Protein AF-U2HG04-F1 (afdb_monom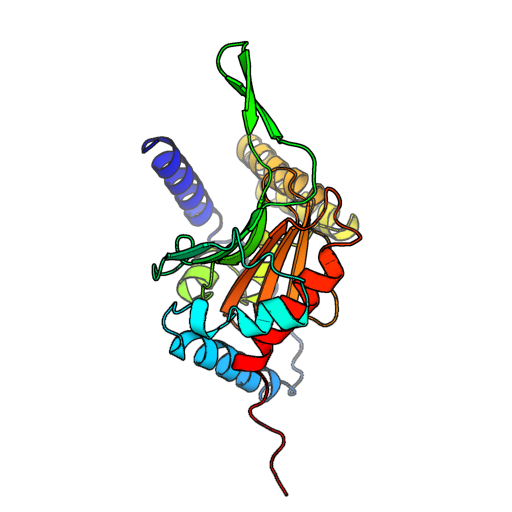er_lite)

Radius of gyration: 21.24 Å; chains: 1; bounding box: 51×56×53 Å

Secondary structure (DSSP, 8-state):
--HHHHHHHHHHHHHHHHHTTTTTTS---------SHHHHHHHHHHHHHHTTTT-HHHHS-HHHHHTTS---TTT-EEEEE--SGGG-EEEEEEE-SSPPEEEEETTEEEEE--EEEEEEEEEEE--HHHHHHTT-SSHHHHHHHHHPPPPHHHHHHHHHHHHHHTTT-HHHHHHHHHHHHHHHT---EEETTSSSEEEEEEETTTEEEEEEEETTEEEEEEEESSSSHHHHHHHHHHHHHHHHHHT--S-----

pLDDT: mean 81.28, std 22.56, range [25.16, 98.31]

Sequence (255 aa):
MLVENKVMERIIKHFVSHVSWIWVVLGASLLFFACDKESEGKKERASCFEKFDYKYEELLTKGDVAKHVAINEATYKEKISVTKGVYGYCEYQWLSNRPDLEIEISGQIIKGPDMDMVKLTKLDFYTDSELKLYSQSSALALFDQAYKKLNPSEYEMLLANLKKEYAGDPKGYEEAKGLLDARKNFAFQPVEDLGDRAYWKWNDTYGLELVVLAGSARFTIETKLSTEARGTLPVAVKLAKEVLAKCGRVSRDND

Organism: NCBI:txid1346330

Structure (mmCIF, N/CA/C/O backbone):
data_AF-U2HG04-F1
#
_entry.id   AF-U2HG04-F1
#
loop_
_atom_site.group_PDB
_atom_site.id
_atom_site.type_symbol
_atom_site.label_atom_id
_atom_site.label_alt_id
_atom_site.label_comp_id
_atom_site.label_asym_id
_atom_site.label_entity_id
_atom_site.label_seq_id
_atom_site.pdbx_PDB_ins_code
_atom_site.Cartn_x
_atom_site.Cartn_y
_atom_site.Cartn_z
_atom_site.occupancy
_atom_site.B_iso_or_equiv
_atom_site.auth_seq_id
_atom_site.auth_comp_id
_atom_site.auth_asym_id
_atom_site.auth_atom_id
_atom_site.pdbx_PDB_model_num
ATOM 1 N N . MET A 1 1 ? 5.427 23.557 -5.954 1.00 34.31 1 MET A N 1
ATOM 2 C CA . MET A 1 1 ? 5.234 22.098 -6.116 1.00 34.31 1 MET A CA 1
ATOM 3 C C . MET A 1 1 ? 4.719 21.651 -7.498 1.00 34.31 1 MET A C 1
ATOM 5 O O . MET A 1 1 ? 4.647 20.459 -7.737 1.00 34.31 1 MET A O 1
ATOM 9 N N . LEU A 1 2 ? 4.427 22.552 -8.454 1.00 25.16 2 LEU A N 1
ATOM 10 C CA . LEU A 1 2 ? 4.041 22.194 -9.840 1.00 25.16 2 LEU A CA 1
ATOM 11 C C . LEU A 1 2 ? 5.230 21.983 -10.805 1.00 25.16 2 LEU A C 1
ATOM 13 O O . LEU A 1 2 ? 5.037 21.581 -11.951 1.00 25.16 2 LEU A O 1
ATOM 17 N N . VAL A 1 3 ? 6.458 22.270 -10.362 1.00 26.31 3 VAL A N 1
ATOM 18 C CA . VAL A 1 3 ? 7.671 22.204 -11.198 1.00 26.31 3 VAL A CA 1
ATOM 19 C C . VAL A 1 3 ? 8.306 20.807 -11.164 1.00 26.31 3 VAL A C 1
ATOM 21 O O . VAL A 1 3 ? 8.811 20.351 -12.184 1.00 26.31 3 VAL A O 1
ATOM 24 N N . GLU A 1 4 ? 8.189 20.077 -10.052 1.00 29.00 4 GLU A N 1
ATOM 25 C CA . GLU A 1 4 ? 8.786 18.740 -9.888 1.00 29.00 4 GLU A CA 1
ATOM 26 C C . GLU A 1 4 ? 8.047 17.651 -10.687 1.00 29.00 4 GLU A C 1
ATOM 28 O O . GLU A 1 4 ? 8.689 16.772 -11.260 1.00 29.00 4 GLU A O 1
ATOM 33 N N . ASN A 1 5 ? 6.724 17.765 -10.865 1.00 33.09 5 ASN A N 1
ATOM 34 C CA . ASN A 1 5 ? 5.953 16.814 -11.682 1.00 33.09 5 ASN A CA 1
ATOM 35 C C . ASN A 1 5 ? 6.251 16.921 -13.188 1.00 33.09 5 ASN A C 1
ATOM 37 O O . ASN A 1 5 ? 6.305 15.904 -13.873 1.00 33.09 5 ASN A O 1
ATOM 41 N N . LYS A 1 6 ? 6.532 18.124 -13.713 1.00 29.72 6 LYS A N 1
ATOM 42 C CA . LYS A 1 6 ? 6.923 18.291 -15.129 1.00 29.72 6 LYS A CA 1
ATOM 43 C C . LYS A 1 6 ? 8.329 17.766 -15.422 1.00 29.72 6 LYS A C 1
ATOM 45 O O . LYS A 1 6 ? 8.612 17.399 -16.561 1.00 29.72 6 LYS A O 1
ATOM 50 N N . VAL A 1 7 ? 9.204 17.740 -14.416 1.00 32.19 7 VAL A N 1
ATOM 51 C CA . VAL A 1 7 ? 10.544 17.152 -14.528 1.00 32.19 7 VAL A CA 1
ATOM 52 C C . VAL A 1 7 ? 10.446 15.627 -14.496 1.00 32.19 7 VAL A C 1
ATOM 54 O O . VAL A 1 7 ? 11.022 14.984 -15.368 1.00 32.19 7 VAL A O 1
ATOM 57 N N . MET A 1 8 ? 9.630 15.048 -13.606 1.00 32.06 8 MET A N 1
ATOM 58 C CA . MET A 1 8 ? 9.406 13.597 -13.575 1.00 32.06 8 MET A CA 1
ATOM 59 C C . MET A 1 8 ? 8.694 13.080 -14.839 1.00 32.06 8 MET A C 1
ATOM 61 O O . MET A 1 8 ? 9.124 12.083 -15.411 1.00 32.06 8 MET A O 1
ATOM 65 N N . GLU A 1 9 ? 7.686 13.791 -15.360 1.00 32.50 9 GLU A N 1
ATOM 66 C CA . GLU A 1 9 ? 7.044 13.446 -16.641 1.00 32.50 9 GLU A CA 1
ATOM 67 C C . GLU A 1 9 ? 7.992 13.568 -17.843 1.00 32.50 9 GLU A C 1
ATOM 69 O O 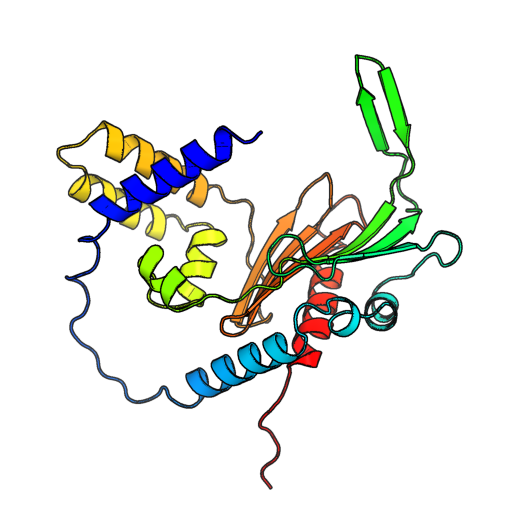. GLU A 1 9 ? 7.885 12.783 -18.787 1.00 32.50 9 GLU A O 1
ATOM 74 N N . ARG A 1 10 ? 8.925 14.534 -17.842 1.00 32.62 10 ARG A N 1
ATOM 75 C CA . ARG A 1 10 ? 9.952 14.643 -18.895 1.00 32.62 10 ARG A CA 1
ATOM 76 C C . ARG A 1 10 ? 10.984 13.531 -18.803 1.00 32.62 10 ARG A C 1
ATOM 78 O O . ARG A 1 10 ? 11.370 13.022 -19.848 1.00 32.62 10 ARG A O 1
ATOM 85 N N . ILE A 1 11 ? 11.391 13.141 -17.595 1.00 39.69 11 ILE A N 1
ATOM 86 C CA . ILE A 1 11 ? 12.302 12.012 -17.376 1.00 39.69 11 ILE A CA 1
ATOM 87 C C . ILE A 1 11 ? 11.625 10.717 -17.835 1.00 39.69 11 ILE A C 1
ATOM 89 O O . ILE A 1 11 ? 12.203 10.004 -18.643 1.00 39.69 11 ILE A O 1
ATOM 93 N N . ILE A 1 12 ? 10.365 10.475 -17.456 1.00 41.44 12 ILE A N 1
ATOM 94 C CA . ILE A 1 12 ? 9.591 9.305 -17.904 1.00 41.44 12 ILE A CA 1
ATOM 95 C C . ILE A 1 12 ? 9.391 9.319 -19.430 1.00 41.44 12 ILE A C 1
ATOM 97 O O . ILE A 1 12 ? 9.598 8.296 -20.072 1.00 41.44 12 ILE A O 1
ATOM 101 N N . LYS A 1 13 ? 9.070 10.462 -20.055 1.00 35.94 13 LYS A N 1
ATOM 102 C CA . LYS A 1 13 ? 8.926 10.553 -21.524 1.00 35.94 13 LYS A CA 1
ATOM 103 C C . LYS A 1 13 ? 10.240 10.360 -22.285 1.00 35.94 13 LYS A C 1
ATOM 105 O O . LYS A 1 13 ? 10.211 9.754 -23.355 1.00 35.94 13 LYS A O 1
ATOM 110 N N . HIS A 1 14 ? 11.371 10.848 -21.768 1.00 34.62 14 HIS A N 1
ATOM 111 C CA . HIS A 1 14 ? 12.676 10.603 -22.392 1.00 34.62 14 HIS A CA 1
ATOM 112 C C . HIS A 1 14 ? 13.139 9.156 -22.209 1.00 34.62 14 HIS A C 1
ATOM 114 O O . HIS A 1 14 ? 13.679 8.583 -23.151 1.00 34.62 14 HIS A O 1
ATOM 120 N N . PHE A 1 15 ? 12.850 8.549 -21.054 1.00 38.94 15 PHE A N 1
ATOM 121 C CA . PHE A 1 15 ? 13.114 7.134 -20.806 1.00 38.94 15 PHE A CA 1
ATOM 122 C C . PHE A 1 15 ? 12.280 6.265 -21.758 1.00 38.94 15 PHE A C 1
ATOM 124 O O . PHE A 1 15 ? 12.829 5.477 -22.515 1.00 38.94 15 PHE A O 1
ATOM 131 N N . VAL A 1 16 ? 10.966 6.493 -21.852 1.00 39.69 16 VAL A N 1
ATOM 132 C CA . VAL A 1 16 ? 10.062 5.714 -22.720 1.00 39.69 16 VAL A CA 1
ATOM 133 C C . VAL A 1 16 ? 10.401 5.850 -24.214 1.00 39.69 16 VAL A C 1
ATOM 135 O O . VAL A 1 16 ? 10.224 4.888 -24.959 1.00 39.69 16 VAL A O 1
ATOM 138 N N . SER A 1 17 ? 10.927 6.992 -24.683 1.00 32.62 17 SER A N 1
ATOM 139 C CA . SER A 1 17 ? 11.244 7.149 -26.115 1.00 32.62 17 SER A CA 1
ATOM 140 C C . SER A 1 17 ? 12.524 6.431 -26.562 1.00 32.62 17 SER A C 1
ATOM 142 O O . SER A 1 17 ? 12.633 6.104 -27.742 1.00 32.62 17 SER A O 1
ATOM 144 N N . HIS A 1 18 ? 13.466 6.155 -25.651 1.00 33.12 18 HIS A N 1
ATOM 145 C CA . HIS A 1 18 ? 14.709 5.425 -25.959 1.00 33.12 18 HIS A CA 1
ATOM 146 C C . HIS A 1 18 ? 14.666 3.950 -25.516 1.00 33.12 18 HIS A C 1
ATOM 148 O O . HIS A 1 18 ? 15.339 3.116 -26.111 1.00 33.12 18 HIS A O 1
ATOM 154 N N . VAL A 1 19 ? 13.785 3.603 -24.571 1.00 36.75 19 VAL A N 1
ATOM 155 C CA . VAL A 1 19 ? 13.535 2.230 -24.072 1.00 36.75 19 VAL A CA 1
ATOM 156 C C . VAL A 1 19 ? 12.632 1.414 -25.021 1.00 36.75 19 VAL A C 1
ATOM 158 O O . VAL A 1 19 ? 12.507 0.197 -24.909 1.00 36.75 19 VAL A O 1
ATOM 161 N N . SER A 1 20 ? 12.045 2.058 -26.033 1.00 34.62 20 SER A N 1
ATOM 162 C CA . SER A 1 20 ? 11.068 1.468 -26.967 1.00 34.62 20 SER A CA 1
ATOM 163 C C . SER A 1 20 ? 11.597 0.307 -27.842 1.00 34.62 20 SER A C 1
ATOM 165 O O . SER A 1 20 ? 10.813 -0.376 -28.496 1.00 34.62 20 SER A O 1
ATOM 167 N N . TRP A 1 21 ? 12.906 0.028 -27.845 1.00 31.08 21 TRP A N 1
ATOM 168 C CA . TRP A 1 21 ? 13.504 -1.103 -28.580 1.00 31.08 21 TRP A CA 1
ATOM 169 C C . TRP A 1 21 ? 13.933 -2.284 -27.682 1.00 31.08 21 TRP A C 1
ATOM 171 O O . TRP A 1 21 ? 14.439 -3.284 -28.191 1.00 31.08 21 TRP A O 1
ATOM 181 N N . ILE A 1 22 ? 13.706 -2.209 -26.364 1.00 44.28 22 ILE A N 1
ATOM 182 C CA . ILE A 1 22 ? 14.356 -3.073 -25.357 1.00 44.28 22 ILE A CA 1
ATOM 183 C C . ILE A 1 22 ? 13.870 -4.540 -25.318 1.00 44.28 22 ILE A C 1
ATOM 185 O O . ILE A 1 22 ? 14.590 -5.387 -24.800 1.00 44.28 22 ILE A O 1
ATOM 189 N N . TRP A 1 23 ? 12.725 -4.926 -25.898 1.00 37.34 23 TRP A N 1
ATOM 190 C CA . TRP A 1 23 ? 12.151 -6.266 -25.621 1.00 37.34 23 TRP A CA 1
ATOM 191 C C . TRP A 1 23 ? 11.838 -7.175 -26.823 1.00 37.34 23 TRP A C 1
ATOM 193 O O . TRP A 1 23 ? 11.189 -8.205 -26.653 1.00 37.34 23 TRP A O 1
ATOM 203 N N . VAL A 1 24 ? 12.327 -6.883 -28.034 1.00 35.62 24 VAL A N 1
ATOM 204 C CA . VAL A 1 24 ? 11.953 -7.664 -29.240 1.00 35.62 24 VAL A CA 1
ATOM 205 C C . VAL A 1 24 ? 12.641 -9.046 -29.369 1.00 35.62 24 VAL A C 1
ATOM 207 O O . VAL A 1 24 ? 12.210 -9.844 -30.191 1.00 35.62 24 VAL A O 1
ATOM 210 N N . VAL A 1 25 ? 13.653 -9.421 -28.568 1.00 31.94 25 VAL A N 1
ATOM 211 C CA . VAL A 1 25 ? 14.502 -10.604 -28.903 1.00 31.94 25 VAL A CA 1
ATOM 212 C C . VAL A 1 25 ? 14.443 -11.803 -27.929 1.00 31.94 25 VAL A C 1
ATOM 214 O O . VAL A 1 25 ? 15.121 -12.797 -28.152 1.00 31.94 25 VAL A O 1
ATOM 217 N N . LEU A 1 26 ? 13.590 -11.826 -26.899 1.00 32.59 26 LEU A N 1
ATOM 218 C CA . LEU A 1 26 ? 13.520 -12.978 -25.962 1.00 32.59 26 LEU A CA 1
ATOM 219 C C . LEU A 1 26 ? 12.167 -13.707 -25.940 1.00 32.59 26 LEU A C 1
ATOM 221 O O . LEU A 1 26 ? 11.755 -14.247 -24.919 1.00 32.59 26 LEU A O 1
ATOM 225 N N . GLY A 1 27 ? 11.483 -13.753 -27.083 1.00 30.98 27 GLY A N 1
ATOM 226 C CA . GLY A 1 27 ? 10.209 -14.454 -27.247 1.00 30.98 27 GLY A CA 1
ATOM 227 C C . GLY A 1 27 ? 10.269 -15.542 -28.313 1.00 30.98 27 GLY A C 1
ATOM 228 O O . GLY A 1 27 ? 9.593 -15.427 -29.329 1.00 30.98 27 GLY A O 1
ATOM 229 N N . ALA A 1 28 ? 11.064 -16.595 -28.111 1.00 33.91 28 ALA A N 1
ATOM 230 C CA . ALA A 1 28 ? 10.964 -17.793 -28.938 1.00 33.91 28 ALA A CA 1
ATOM 231 C C . ALA A 1 28 ? 10.994 -19.064 -28.080 1.00 33.91 28 ALA A C 1
ATOM 233 O O . ALA A 1 28 ? 12.036 -19.464 -27.570 1.00 33.91 28 ALA A O 1
ATOM 234 N N . SER A 1 29 ? 9.837 -19.731 -28.071 1.00 29.62 29 SER A N 1
ATOM 235 C CA . SER A 1 29 ? 9.637 -21.168 -27.835 1.00 29.62 29 SER A CA 1
ATOM 236 C C . SER A 1 29 ? 9.536 -21.642 -26.381 1.00 29.62 29 SER A C 1
ATOM 238 O O . SER A 1 29 ? 10.536 -21.947 -25.745 1.00 29.62 29 SER A O 1
ATOM 240 N N . LEU A 1 30 ? 8.298 -21.842 -25.916 1.00 31.44 30 LEU A N 1
ATOM 241 C CA . LEU A 1 30 ? 7.785 -23.165 -25.522 1.00 31.44 30 LEU A CA 1
ATOM 242 C C . LEU A 1 30 ? 6.273 -23.074 -25.259 1.00 31.44 30 LEU A C 1
ATOM 244 O O . LEU A 1 30 ? 5.813 -22.425 -24.325 1.00 31.44 30 LEU A O 1
ATOM 248 N N . LEU A 1 31 ? 5.510 -23.720 -26.142 1.00 36.22 31 LEU A N 1
ATOM 249 C CA . LEU A 1 31 ? 4.078 -23.968 -26.013 1.00 36.22 31 LEU A CA 1
ATOM 250 C C . LEU A 1 31 ? 3.828 -24.957 -24.868 1.00 36.22 31 LEU A C 1
ATOM 252 O O . LEU A 1 31 ? 4.277 -26.098 -24.940 1.00 36.22 31 LEU A O 1
ATOM 256 N N . PHE A 1 32 ? 3.038 -24.546 -23.879 1.00 33.25 32 PHE A N 1
ATOM 257 C CA . PHE A 1 32 ? 2.231 -25.448 -23.062 1.00 33.25 32 PHE A CA 1
ATOM 258 C C . PHE A 1 32 ? 0.808 -24.885 -22.989 1.00 33.25 32 PHE A C 1
ATOM 260 O O . PHE A 1 32 ? 0.560 -23.833 -22.405 1.00 33.25 32 PHE A O 1
ATOM 267 N N . PHE A 1 33 ? -0.126 -25.588 -23.633 1.00 34.88 33 PHE A N 1
ATOM 268 C CA . PHE A 1 33 ? -1.565 -25.362 -23.525 1.00 34.88 33 PHE A CA 1
ATOM 269 C C . PHE A 1 33 ? -2.034 -25.766 -22.121 1.00 34.88 33 PHE A C 1
ATOM 271 O O . PHE A 1 33 ? -2.344 -26.928 -21.880 1.00 34.88 33 PHE A O 1
ATOM 278 N N . ALA A 1 34 ? -2.059 -24.809 -21.195 1.00 39.06 34 ALA A N 1
ATOM 279 C CA . ALA A 1 34 ? -2.772 -24.911 -19.923 1.00 39.06 34 ALA A CA 1
ATOM 280 C C . ALA A 1 34 ? -2.953 -23.510 -19.312 1.00 39.06 34 ALA A C 1
ATOM 282 O O . ALA A 1 34 ? -2.345 -23.211 -18.292 1.00 39.06 34 ALA A O 1
ATOM 283 N N . CYS A 1 35 ? -3.706 -22.602 -19.946 1.00 38.09 35 CYS A N 1
ATOM 284 C CA . CYS A 1 35 ? -3.883 -21.261 -19.372 1.00 38.09 35 CYS A CA 1
ATOM 285 C C . CYS A 1 35 ? -5.105 -20.506 -19.920 1.00 38.09 35 CYS A C 1
ATOM 287 O O . CYS A 1 35 ? -4.945 -19.485 -20.570 1.00 38.09 35 CYS A O 1
ATOM 289 N N . ASP A 1 36 ? -6.324 -20.982 -19.648 1.00 40.25 36 ASP A N 1
ATOM 290 C CA . ASP A 1 36 ? -7.525 -20.142 -19.845 1.00 40.25 36 ASP A CA 1
ATOM 291 C C . ASP A 1 36 ? -8.233 -19.839 -18.519 1.00 40.25 36 ASP A C 1
ATOM 293 O O . ASP A 1 36 ? -8.456 -18.673 -18.192 1.00 40.25 36 ASP A O 1
ATOM 297 N N . LYS A 1 37 ? -8.437 -20.848 -17.660 1.00 36.31 37 LYS A N 1
ATOM 298 C CA . LYS A 1 37 ? -9.160 -20.674 -16.384 1.00 36.31 37 LYS A CA 1
ATOM 299 C C . LYS A 1 37 ? -8.495 -19.711 -15.394 1.00 36.31 37 LYS A C 1
ATOM 301 O O . LYS A 1 37 ? -9.185 -19.011 -14.658 1.00 36.31 37 LYS A O 1
ATOM 306 N N . GLU A 1 38 ? -7.162 -19.661 -15.354 1.00 44.19 38 GLU A N 1
ATOM 307 C CA . GLU A 1 38 ? -6.450 -18.755 -14.440 1.00 44.19 38 GLU A CA 1
ATOM 308 C C . GLU A 1 38 ? -6.529 -17.290 -14.905 1.00 44.19 38 GLU A C 1
ATOM 310 O O . GLU A 1 38 ? -6.531 -16.374 -14.082 1.00 44.19 38 GLU A O 1
ATOM 315 N N . SER A 1 39 ? -6.634 -17.055 -16.219 1.00 53.62 39 SER A N 1
ATOM 316 C CA . SER A 1 39 ? -6.759 -15.703 -16.774 1.00 53.62 39 SER A CA 1
ATOM 317 C C . SER A 1 39 ? -8.178 -15.149 -16.604 1.00 53.62 39 SER A C 1
ATOM 319 O O . SER A 1 39 ? -8.341 -13.967 -16.289 1.00 53.62 39 SER A O 1
ATOM 321 N N . GLU A 1 40 ? -9.195 -16.007 -16.728 1.00 52.19 40 GLU A N 1
ATOM 322 C CA . GLU A 1 40 ? -10.602 -15.643 -16.534 1.00 52.19 40 GLU A CA 1
ATOM 323 C C . GLU A 1 40 ? -10.876 -15.240 -15.081 1.00 52.19 40 GLU A C 1
ATOM 325 O O . GLU A 1 40 ? -11.355 -14.133 -14.840 1.00 52.19 40 GLU A O 1
ATOM 330 N N . GLY A 1 41 ? -10.444 -16.043 -14.100 1.00 57.06 41 GLY A N 1
ATOM 331 C CA . GLY A 1 41 ? -10.651 -15.725 -12.680 1.00 57.06 41 GLY A CA 1
ATOM 332 C C . GLY A 1 41 ? -9.972 -14.424 -12.219 1.00 57.06 41 GLY A C 1
ATOM 333 O O . GLY A 1 41 ? -10.467 -13.742 -11.318 1.00 57.06 41 GLY A O 1
ATOM 334 N N . LYS A 1 42 ? -8.859 -14.031 -12.856 1.00 60.38 42 LYS A N 1
ATOM 335 C CA . LYS A 1 42 ? -8.168 -12.753 -12.594 1.00 60.38 42 LYS A CA 1
ATOM 336 C C . LYS A 1 42 ? -8.923 -11.557 -13.177 1.00 60.38 42 LYS A C 1
ATOM 338 O O . LYS A 1 42 ? -9.045 -10.534 -12.501 1.00 60.38 42 LYS A O 1
ATOM 343 N N . LYS A 1 43 ? -9.460 -11.688 -14.396 1.00 63.06 43 LYS A N 1
ATOM 344 C CA . LYS A 1 43 ? -10.308 -10.661 -15.027 1.00 63.06 43 LYS A CA 1
ATOM 345 C C . LYS A 1 43 ? -11.618 -10.472 -14.265 1.00 63.06 43 LYS A C 1
ATOM 347 O O . LYS A 1 43 ? -12.009 -9.340 -13.996 1.00 63.06 43 LYS A O 1
ATOM 352 N N . GLU A 1 44 ? -12.249 -11.565 -13.840 1.00 70.00 44 GLU A N 1
ATOM 353 C CA . GLU A 1 44 ? -13.474 -11.525 -13.038 1.00 70.00 44 GLU A CA 1
ATOM 354 C C . GLU A 1 44 ? -13.258 -10.800 -11.705 1.00 70.00 44 GLU A C 1
ATOM 356 O O . GLU A 1 44 ? -14.050 -9.929 -11.336 1.00 70.00 44 GLU A O 1
ATOM 361 N N . ARG A 1 45 ? -12.148 -11.079 -11.009 1.00 75.94 45 ARG A N 1
ATOM 362 C CA . ARG A 1 45 ? -11.827 -10.417 -9.737 1.00 75.94 45 ARG A CA 1
ATOM 363 C C . ARG A 1 45 ? -11.594 -8.913 -9.900 1.00 75.94 45 ARG A C 1
ATOM 365 O O . ARG A 1 45 ? -12.132 -8.142 -9.109 1.00 75.94 45 ARG A O 1
ATOM 372 N N . ALA A 1 46 ? -10.853 -8.488 -10.923 1.00 80.62 46 ALA A N 1
ATOM 373 C CA . ALA A 1 46 ? -10.658 -7.066 -11.208 1.00 80.62 46 ALA A CA 1
ATOM 374 C C . ALA A 1 46 ? -11.983 -6.365 -11.552 1.00 80.62 46 ALA A C 1
ATOM 376 O O . ALA A 1 46 ? -12.303 -5.338 -10.958 1.00 80.62 46 ALA A O 1
ATOM 377 N N . SER A 1 47 ? -12.807 -6.981 -12.407 1.00 85.06 47 SER A N 1
ATOM 378 C CA . SER A 1 47 ? -14.125 -6.443 -12.772 1.00 85.06 47 SER A CA 1
ATOM 379 C C . SER A 1 47 ? -15.077 -6.305 -11.577 1.00 85.06 47 SER A C 1
ATOM 381 O O . SER A 1 47 ? -15.952 -5.445 -11.569 1.00 85.06 47 SER A O 1
ATOM 383 N N . CYS A 1 48 ? -14.920 -7.134 -10.538 1.00 90.62 48 CYS A N 1
ATOM 384 C CA . CYS A 1 48 ? -15.667 -6.967 -9.297 1.00 90.62 48 CYS A CA 1
ATOM 385 C C . CYS A 1 48 ? -15.268 -5.682 -8.566 1.00 90.62 48 CYS A C 1
ATOM 387 O O . CYS A 1 48 ? -16.147 -4.920 -8.174 1.00 90.62 48 CYS A O 1
ATOM 389 N N . PHE A 1 49 ? -13.967 -5.412 -8.422 1.00 90.62 49 PHE A N 1
ATOM 390 C CA . PHE A 1 49 ? -13.489 -4.191 -7.771 1.00 90.62 49 PHE A CA 1
ATOM 391 C C . PHE A 1 49 ? -13.931 -2.927 -8.518 1.00 90.62 49 PHE A C 1
ATOM 393 O O . PHE A 1 49 ? -14.254 -1.928 -7.879 1.00 90.62 49 PHE A O 1
ATOM 400 N N . GLU A 1 50 ? -14.021 -2.973 -9.850 1.00 89.19 50 GLU A N 1
ATOM 401 C CA . GLU A 1 50 ? -14.534 -1.859 -10.662 1.00 89.19 50 GLU A CA 1
ATOM 402 C C . GLU A 1 50 ? -15.987 -1.489 -10.312 1.00 89.19 50 GLU A C 1
ATOM 404 O O . GLU A 1 50 ? -16.344 -0.312 -10.358 1.00 89.19 50 GLU A O 1
ATOM 409 N N . LYS A 1 51 ? -16.820 -2.455 -9.887 1.00 89.44 51 LYS A N 1
ATOM 410 C CA . LYS A 1 51 ? -18.228 -2.209 -9.505 1.00 89.44 51 LYS A CA 1
ATOM 411 C C . LYS A 1 51 ? -18.378 -1.354 -8.252 1.00 89.44 51 LYS A C 1
ATOM 413 O O . LYS A 1 51 ? -19.430 -0.750 -8.065 1.00 89.44 51 LYS A O 1
ATOM 418 N N . PHE A 1 52 ? -17.350 -1.303 -7.409 1.00 86.31 52 PHE A N 1
ATOM 419 C CA . PHE A 1 52 ? -17.354 -0.439 -6.235 1.00 86.31 52 PHE A CA 1
ATOM 420 C C . PHE A 1 52 ? -17.120 1.032 -6.606 1.00 86.31 52 PHE A C 1
ATOM 422 O O . PHE A 1 52 ? -17.336 1.874 -5.751 1.00 86.31 52 PHE A O 1
ATOM 429 N N . ASP A 1 53 ? -16.695 1.361 -7.839 1.00 84.12 53 ASP A N 1
ATOM 430 C CA . ASP A 1 53 ? -16.457 2.733 -8.343 1.00 84.12 53 ASP A CA 1
ATOM 431 C C . ASP A 1 53 ? -15.812 3.665 -7.300 1.00 84.12 53 ASP A C 1
ATOM 433 O O . ASP A 1 53 ? -16.277 4.772 -7.042 1.00 84.12 53 ASP A O 1
ATOM 437 N N . TYR A 1 54 ? -14.721 3.198 -6.679 1.00 83.62 54 TYR A N 1
ATOM 438 C CA . TYR A 1 54 ? -13.953 3.942 -5.669 1.00 83.62 54 TYR A CA 1
ATOM 439 C C . TYR A 1 54 ? -14.719 4.281 -4.376 1.00 83.62 54 TYR A C 1
ATOM 441 O O . TYR A 1 54 ? -14.319 5.180 -3.635 1.00 83.62 54 TYR A O 1
ATOM 449 N N . LYS A 1 55 ? -15.774 3.530 -4.055 1.00 89.44 55 LYS A N 1
ATOM 450 C CA . LYS A 1 55 ? -16.426 3.529 -2.741 1.00 89.44 55 LYS A CA 1
ATOM 451 C C . LYS A 1 55 ? -15.659 2.646 -1.759 1.00 89.44 55 LYS A C 1
ATOM 453 O O . LYS A 1 55 ? -15.960 1.469 -1.545 1.00 89.44 55 LYS A O 1
ATOM 458 N N . TYR A 1 56 ? -14.597 3.211 -1.202 1.00 92.25 56 TYR A N 1
ATOM 459 C CA . TYR A 1 56 ? -13.677 2.529 -0.291 1.00 92.25 56 TYR A CA 1
ATOM 460 C C . TYR A 1 56 ? -14.366 2.002 0.976 1.00 92.25 56 TYR A C 1
ATOM 462 O O . TYR A 1 56 ? -14.041 0.917 1.456 1.00 92.25 56 TYR A O 1
ATOM 470 N N . GLU A 1 57 ? -15.348 2.740 1.478 1.00 92.88 57 GLU A N 1
ATOM 471 C CA . GLU A 1 57 ? -16.143 2.417 2.660 1.00 92.88 57 GLU A CA 1
ATOM 472 C C . GLU A 1 57 ? -17.023 1.170 2.479 1.00 92.88 57 GLU A C 1
ATOM 474 O O . GLU A 1 57 ? -17.309 0.474 3.452 1.00 92.88 57 GLU A O 1
ATOM 479 N N . GLU A 1 58 ? -17.406 0.836 1.241 1.00 93.75 58 GLU A N 1
ATOM 480 C CA . GLU A 1 58 ? -18.115 -0.411 0.926 1.00 93.75 58 GLU A CA 1
ATOM 481 C C . GLU A 1 58 ? -17.147 -1.615 0.870 1.00 93.75 58 GLU A C 1
ATOM 483 O O . GLU A 1 58 ? -17.529 -2.749 1.179 1.00 93.75 58 GLU A O 1
ATOM 488 N N . LEU A 1 59 ? -15.876 -1.377 0.516 1.00 94.12 59 LEU A N 1
ATOM 489 C CA . LEU A 1 59 ? -14.834 -2.407 0.422 1.00 94.12 59 LEU A CA 1
ATOM 490 C C . LEU A 1 59 ? -14.246 -2.795 1.780 1.00 94.12 59 LEU A C 1
ATOM 492 O O . LEU A 1 59 ? -13.973 -3.972 2.024 1.00 94.12 59 LEU A O 1
ATOM 496 N N . LEU A 1 60 ? -14.059 -1.819 2.664 1.00 96.88 60 LEU A N 1
ATOM 497 C CA . LEU A 1 60 ? -13.606 -2.030 4.031 1.00 96.88 60 LEU A CA 1
ATOM 498 C C . LEU A 1 60 ? -14.483 -1.202 4.953 1.00 96.88 60 LEU A C 1
ATOM 500 O O . LEU A 1 60 ? -14.273 -0.000 5.048 1.00 96.88 60 LEU A O 1
ATOM 504 N N . THR A 1 61 ? -15.432 -1.835 5.641 1.00 96.88 61 THR A N 1
ATOM 505 C CA . THR A 1 61 ? -16.358 -1.138 6.548 1.00 96.88 61 THR A CA 1
ATOM 506 C C . THR A 1 61 ? -15.764 -0.977 7.952 1.00 96.88 61 THR A C 1
ATOM 508 O O . THR A 1 61 ? -14.904 -1.760 8.365 1.00 96.88 61 THR A O 1
ATOM 511 N N . LYS A 1 62 ? -16.298 -0.050 8.762 1.00 97.00 62 LYS A N 1
ATOM 512 C CA . LYS A 1 62 ? -15.998 0.016 10.208 1.00 97.00 62 LYS A CA 1
ATOM 513 C C . LYS A 1 62 ? -16.203 -1.339 10.900 1.00 97.00 62 LYS A C 1
ATOM 515 O O . LYS A 1 62 ? -15.406 -1.722 11.752 1.00 97.00 62 LYS A O 1
ATOM 520 N N . GLY A 1 63 ? -17.258 -2.068 10.529 1.00 97.62 63 GLY A N 1
ATOM 521 C CA . GLY A 1 63 ? -17.547 -3.396 11.071 1.00 97.62 63 GLY A CA 1
ATOM 522 C C . GLY A 1 63 ? -16.455 -4.413 10.739 1.00 97.62 63 GLY A C 1
ATOM 523 O O . GLY A 1 63 ? -16.054 -5.182 11.608 1.00 97.62 63 GLY A O 1
ATOM 524 N N . ASP A 1 64 ? -15.921 -4.374 9.517 1.00 97.81 64 ASP A N 1
ATOM 525 C CA . ASP A 1 64 ? -14.793 -5.215 9.108 1.00 97.81 64 ASP A CA 1
ATOM 526 C C . ASP A 1 64 ? -13.523 -4.880 9.906 1.00 97.81 64 ASP A C 1
ATOM 528 O O . ASP A 1 64 ? -12.806 -5.787 10.323 1.00 97.81 64 ASP A O 1
ATOM 532 N N . VAL A 1 65 ? -13.282 -3.597 10.205 1.00 97.75 65 VAL A N 1
ATOM 533 C CA . VAL A 1 65 ? -12.172 -3.171 11.076 1.00 97.75 65 VAL A CA 1
ATOM 534 C C . VAL A 1 65 ? -12.354 -3.672 12.511 1.00 97.75 65 VAL A C 1
ATOM 536 O O . VAL A 1 65 ? -11.431 -4.253 13.085 1.00 97.75 65 VAL A O 1
ATOM 539 N N . ALA A 1 66 ? -13.553 -3.509 13.074 1.00 97.38 66 ALA A N 1
ATOM 540 C CA . ALA A 1 66 ? -13.867 -3.879 14.454 1.00 97.38 66 ALA A CA 1
ATOM 541 C C . ALA A 1 66 ? -13.740 -5.390 14.737 1.00 97.38 66 ALA A C 1
ATOM 543 O O . ALA A 1 66 ? -13.529 -5.783 15.883 1.00 97.38 66 ALA A O 1
ATOM 544 N N . LYS A 1 67 ? -13.812 -6.252 13.708 1.00 97.75 67 LYS A N 1
ATOM 545 C CA . LYS A 1 67 ? -13.530 -7.698 13.838 1.00 97.75 67 LYS A CA 1
ATOM 546 C C . LYS A 1 67 ? -12.092 -7.987 14.275 1.00 97.75 67 LYS A C 1
ATOM 548 O O . LYS A 1 67 ? -11.835 -9.021 14.889 1.00 97.75 67 LYS A O 1
ATOM 553 N N . HIS A 1 68 ? -11.152 -7.112 13.914 1.00 97.25 68 HIS A N 1
ATOM 554 C CA . HIS A 1 68 ? -9.713 -7.369 14.041 1.00 97.25 68 HIS A CA 1
ATOM 555 C C . HIS A 1 68 ? -9.008 -6.405 14.991 1.00 97.25 68 HIS A C 1
ATOM 557 O O . HIS A 1 68 ? -7.883 -6.689 15.405 1.00 97.25 68 HIS A O 1
ATOM 563 N N . VAL A 1 69 ? -9.649 -5.284 15.332 1.00 95.31 69 VAL A N 1
ATOM 564 C CA . VAL A 1 69 ? -9.069 -4.208 16.139 1.00 95.31 69 VAL A CA 1
ATOM 565 C C . VAL A 1 69 ? -10.119 -3.622 17.078 1.00 95.31 69 VAL A C 1
ATOM 567 O O . VAL A 1 69 ? -11.251 -3.369 16.674 1.00 95.31 69 VAL A O 1
ATOM 570 N N . ALA A 1 70 ? -9.735 -3.364 18.329 1.00 94.75 70 ALA A N 1
ATOM 571 C CA . ALA A 1 70 ? -10.579 -2.636 19.268 1.00 94.75 70 ALA A CA 1
ATOM 572 C C . ALA A 1 70 ? -10.583 -1.139 18.921 1.00 94.75 70 ALA A C 1
ATOM 574 O O . ALA A 1 70 ? -9.536 -0.495 18.935 1.00 94.75 70 ALA A O 1
ATOM 575 N N . ILE A 1 71 ? -11.763 -0.593 18.628 1.00 96.50 71 ILE A N 1
ATOM 576 C CA . ILE A 1 71 ? -11.948 0.822 18.292 1.00 96.50 71 ILE A CA 1
ATOM 577 C C . ILE A 1 71 ? -12.362 1.582 19.552 1.00 96.50 71 ILE A C 1
ATOM 579 O O . ILE A 1 71 ? -13.323 1.209 20.226 1.00 96.50 71 ILE A O 1
ATOM 583 N N . ASN A 1 72 ? -11.669 2.681 19.855 1.00 96.38 72 ASN A N 1
ATOM 584 C CA . ASN A 1 72 ? -12.116 3.608 20.890 1.00 96.38 72 ASN A CA 1
ATOM 585 C C . ASN A 1 72 ? -13.245 4.500 20.349 1.00 96.38 72 ASN A C 1
ATOM 587 O O . ASN A 1 72 ? -13.001 5.556 19.763 1.00 96.38 72 ASN A O 1
ATOM 591 N N . GLU A 1 73 ? -14.486 4.078 20.589 1.00 96.12 73 GLU A N 1
ATOM 592 C CA . GLU A 1 73 ? -15.700 4.757 20.118 1.00 96.12 73 GLU A CA 1
ATOM 593 C C . GLU A 1 73 ? -15.810 6.222 20.567 1.00 96.12 73 GLU A C 1
ATOM 595 O O . GLU A 1 73 ? -16.351 7.048 19.838 1.00 96.12 73 GLU A O 1
ATOM 600 N N . ALA A 1 74 ? -15.247 6.587 21.724 1.00 96.75 74 ALA A N 1
ATOM 601 C CA . ALA A 1 74 ? -15.340 7.952 22.247 1.00 96.75 74 ALA A CA 1
ATOM 602 C C . ALA A 1 74 ? -14.536 8.977 21.426 1.00 96.75 74 ALA A C 1
ATOM 604 O O . ALA A 1 74 ? -14.824 10.171 21.471 1.00 96.75 74 ALA A O 1
ATOM 605 N N . THR A 1 75 ? -13.515 8.526 20.693 1.00 97.12 75 THR A N 1
ATOM 606 C CA . THR A 1 75 ? -12.608 9.394 19.914 1.00 97.12 75 THR A CA 1
ATOM 607 C C . THR A 1 75 ? -12.587 9.049 18.429 1.00 97.12 75 THR A C 1
ATOM 609 O O . THR A 1 75 ? -11.804 9.622 17.666 1.00 97.12 75 THR A O 1
ATOM 612 N N . TYR A 1 76 ? -13.448 8.117 18.024 1.00 97.62 76 TYR A N 1
ATOM 613 C CA . TYR A 1 76 ? -13.514 7.603 16.671 1.00 97.62 76 TYR A CA 1
ATOM 614 C C . TYR A 1 76 ? -13.896 8.694 15.669 1.00 97.62 76 TYR A C 1
ATOM 616 O O . TYR A 1 76 ? -14.825 9.478 15.878 1.00 97.62 76 TYR A O 1
ATOM 624 N N . LYS A 1 77 ? -13.172 8.717 14.551 1.00 97.06 77 LYS A N 1
ATOM 625 C CA . LYS A 1 77 ? -13.440 9.560 13.390 1.00 97.06 77 LYS A CA 1
ATOM 626 C C . LYS A 1 77 ? -13.251 8.750 12.116 1.00 97.06 77 LYS A C 1
ATOM 628 O O . LYS A 1 77 ? -12.265 8.028 11.961 1.00 97.06 77 LYS A O 1
ATOM 633 N N . GLU A 1 78 ? -14.167 8.955 11.185 1.00 96.50 78 GLU A N 1
ATOM 634 C CA . GLU A 1 78 ? -14.102 8.426 9.830 1.00 96.50 78 GLU A CA 1
ATOM 635 C C . GLU A 1 78 ? -13.809 9.567 8.853 1.00 96.50 78 GLU A C 1
ATOM 637 O O . GLU A 1 78 ? -14.367 10.660 8.975 1.00 96.50 78 GLU A O 1
ATOM 642 N N . LYS A 1 79 ? -12.916 9.326 7.893 1.00 95.94 79 LYS A N 1
ATOM 643 C CA . LYS A 1 79 ? -12.664 10.239 6.774 1.00 95.94 79 LYS A CA 1
ATOM 644 C C . LYS A 1 79 ? -12.740 9.461 5.470 1.00 95.94 79 LYS A C 1
ATOM 646 O O . LYS A 1 79 ? -12.080 8.436 5.330 1.00 95.94 79 LYS A O 1
ATOM 651 N N . ILE A 1 80 ? -13.497 9.975 4.509 1.00 93.06 80 ILE A N 1
ATOM 652 C CA . ILE A 1 80 ? -13.692 9.335 3.207 1.00 93.06 80 ILE A CA 1
ATOM 653 C C . ILE A 1 80 ? -13.360 10.337 2.101 1.00 93.06 80 ILE A C 1
ATOM 655 O O . ILE A 1 80 ? -13.777 11.494 2.141 1.00 93.06 80 ILE A O 1
ATOM 659 N N . SER A 1 81 ? -12.618 9.871 1.102 1.00 91.88 81 SER A N 1
ATOM 660 C CA . SER A 1 81 ? -12.383 10.537 -0.175 1.00 91.88 81 SER A CA 1
ATOM 661 C C . SER A 1 81 ? -12.770 9.569 -1.287 1.00 91.88 81 SER A C 1
ATOM 663 O O . SER A 1 81 ? -12.036 8.627 -1.580 1.00 91.88 81 SER A O 1
ATOM 665 N N . VAL A 1 82 ? -13.897 9.830 -1.948 1.00 82.25 82 VAL A N 1
ATOM 666 C CA . VAL A 1 82 ? -14.409 9.036 -3.086 1.00 82.25 82 VAL A CA 1
ATOM 667 C C . VAL A 1 82 ? -13.714 9.384 -4.412 1.00 82.25 82 VAL A C 1
ATOM 669 O O . VAL A 1 82 ? -14.296 9.327 -5.492 1.00 82.25 82 VAL A O 1
ATOM 672 N N . THR A 1 83 ? -12.455 9.818 -4.345 1.00 83.06 83 THR A N 1
ATOM 673 C CA . THR A 1 83 ? -11.687 10.222 -5.529 1.00 83.06 83 THR A CA 1
ATOM 674 C C . THR A 1 83 ? -11.126 8.993 -6.243 1.00 83.06 83 THR A C 1
ATOM 676 O O . THR A 1 83 ? -10.679 8.040 -5.605 1.00 83.06 83 THR A O 1
ATOM 679 N N . LYS A 1 84 ? -11.083 9.024 -7.579 1.00 77.25 84 LYS A N 1
ATOM 680 C CA . LYS A 1 84 ? -10.464 7.950 -8.366 1.00 77.25 84 LYS A CA 1
ATOM 681 C C . LYS A 1 84 ? -8.945 7.894 -8.153 1.00 77.25 84 LYS A C 1
ATOM 683 O O . LYS A 1 84 ? -8.277 8.927 -8.080 1.00 77.25 84 LYS A O 1
ATOM 688 N N . GLY A 1 85 ? -8.399 6.681 -8.102 1.00 71.25 85 GLY A N 1
ATOM 689 C CA . GLY A 1 85 ? -6.960 6.415 -8.075 1.00 71.25 85 GLY A CA 1
ATOM 690 C C . GLY A 1 85 ? -6.277 6.794 -6.755 1.00 71.25 85 GLY A C 1
ATOM 691 O O . GLY A 1 85 ? -6.809 6.583 -5.668 1.00 71.25 85 GLY A O 1
ATOM 692 N N . VAL A 1 86 ? -5.068 7.359 -6.845 1.00 74.00 86 VAL A N 1
ATOM 693 C CA . VAL A 1 86 ? -4.128 7.525 -5.714 1.00 74.00 86 VAL A CA 1
ATOM 694 C C . VAL A 1 86 ? -4.588 8.458 -4.583 1.00 74.00 86 VAL A C 1
ATOM 696 O O . VAL A 1 86 ? -3.977 8.449 -3.516 1.00 74.00 86 VAL A O 1
ATOM 699 N N . TYR A 1 87 ? -5.634 9.261 -4.804 1.00 82.94 87 TYR A N 1
ATOM 700 C CA . TYR A 1 87 ? -6.163 10.221 -3.823 1.00 82.94 87 TYR A CA 1
ATOM 701 C C . TYR A 1 87 ? -7.442 9.745 -3.120 1.00 82.94 87 TYR A C 1
ATOM 703 O O . TYR A 1 87 ? -7.942 10.424 -2.217 1.00 82.94 87 TYR A O 1
ATOM 711 N N . GLY A 1 88 ? -7.992 8.607 -3.544 1.00 90.88 88 GLY A N 1
ATOM 712 C CA . GLY A 1 88 ? -9.156 8.002 -2.915 1.00 90.88 88 GLY A CA 1
ATOM 713 C C . GLY A 1 88 ? -8.788 7.188 -1.682 1.00 90.88 88 GLY A C 1
ATOM 714 O O . GLY A 1 88 ? -7.755 6.516 -1.677 1.00 90.88 88 GLY A O 1
ATOM 715 N N . TYR A 1 89 ? -9.620 7.255 -0.643 1.00 95.38 89 TYR A N 1
ATOM 716 C CA . TYR A 1 89 ? -9.433 6.472 0.577 1.00 95.38 89 TYR A CA 1
ATOM 717 C C . TYR A 1 89 ? -10.693 6.404 1.451 1.00 95.38 89 TYR A C 1
ATOM 719 O O . TYR A 1 89 ? -11.550 7.285 1.393 1.00 95.38 89 TYR A O 1
ATOM 727 N N . CYS A 1 90 ? -10.732 5.422 2.352 1.00 96.69 90 CYS A N 1
ATOM 728 C CA . CYS A 1 90 ? -11.480 5.494 3.609 1.00 96.69 90 CYS A CA 1
ATOM 729 C C . CYS A 1 90 ? -10.501 5.297 4.777 1.00 96.69 90 CYS A C 1
ATOM 731 O O . CYS A 1 90 ? -9.653 4.405 4.743 1.00 96.69 90 CYS A O 1
ATOM 733 N N . GLU A 1 91 ? -10.585 6.145 5.797 1.00 97.62 91 GLU A N 1
ATOM 734 C CA . GLU A 1 91 ? -9.695 6.166 6.958 1.00 97.62 91 GLU A CA 1
ATOM 735 C C . GLU A 1 91 ? -10.515 6.122 8.248 1.00 97.62 91 GLU A C 1
ATOM 737 O O . GLU A 1 91 ? -11.344 6.993 8.518 1.00 97.62 91 GLU A O 1
ATOM 742 N N . TYR A 1 92 ? -10.216 5.122 9.066 1.00 97.88 92 TYR A N 1
ATOM 743 C CA . TYR A 1 92 ? -10.752 4.899 10.397 1.00 97.88 92 TYR A CA 1
ATOM 744 C C . TYR A 1 92 ? -9.681 5.260 11.408 1.00 97.88 92 TYR A C 1
ATOM 746 O O . TYR A 1 92 ? -8.613 4.650 11.395 1.00 97.88 92 TYR A O 1
ATOM 754 N N . GLN A 1 93 ? -9.945 6.227 12.284 1.00 97.38 93 GLN A N 1
ATOM 755 C CA . GLN A 1 93 ? -8.967 6.623 13.295 1.00 97.38 93 GLN A CA 1
ATOM 756 C C . GLN A 1 93 ? -9.602 6.875 14.654 1.00 97.38 93 GLN A C 1
ATOM 758 O O . GLN A 1 93 ? -10.761 7.278 14.748 1.00 97.38 93 GLN A O 1
ATOM 763 N N . TRP A 1 94 ? -8.826 6.668 15.705 1.00 97.69 94 TRP A N 1
ATOM 764 C CA . TRP A 1 94 ? -9.206 6.961 17.082 1.00 97.69 94 TRP A CA 1
ATOM 765 C C . TRP A 1 94 ? -7.947 7.247 17.899 1.00 97.69 94 TRP A C 1
ATOM 767 O O . TRP A 1 94 ? -6.829 7.024 17.435 1.00 97.69 94 TRP A O 1
ATOM 777 N N . LEU A 1 95 ? -8.116 7.810 19.092 1.00 96.31 95 LEU A N 1
ATOM 778 C CA . LEU A 1 95 ? -6.991 8.156 19.951 1.00 96.31 95 LEU A CA 1
ATOM 779 C C . LEU A 1 95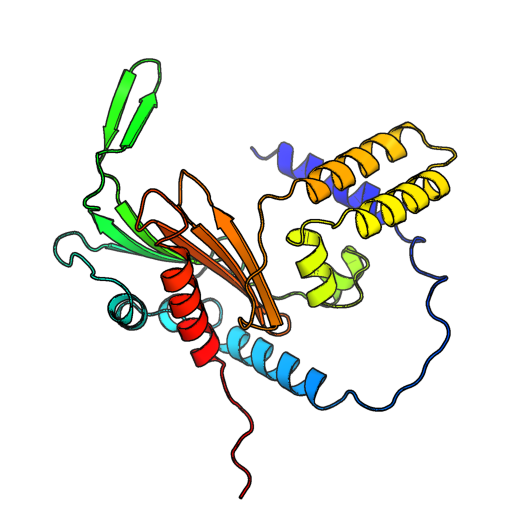 ? -6.222 6.890 20.338 1.00 96.31 95 LEU A C 1
ATOM 781 O O . LEU A 1 95 ? -6.825 5.919 20.804 1.00 96.31 95 LEU A O 1
ATOM 785 N N . SER A 1 96 ? -4.907 6.914 20.137 1.00 94.75 96 SER A N 1
ATOM 786 C CA . SER A 1 96 ? -4.040 5.805 20.511 1.00 94.75 96 SER A CA 1
ATOM 787 C C . SER A 1 96 ? -3.739 5.799 22.010 1.00 94.75 96 SER A C 1
ATOM 789 O O . SER A 1 96 ? -3.794 6.828 22.677 1.00 94.75 96 SER A O 1
ATOM 791 N N . ASN A 1 97 ? -3.331 4.638 22.524 1.00 91.81 97 ASN A N 1
ATOM 792 C CA . ASN A 1 97 ? -2.705 4.521 23.844 1.00 91.81 97 ASN A CA 1
ATOM 793 C C . ASN A 1 97 ? -1.181 4.751 23.804 1.00 91.81 97 ASN A C 1
ATOM 795 O O . ASN A 1 97 ? -0.511 4.622 24.830 1.00 91.81 97 ASN A O 1
ATOM 799 N N . ARG A 1 98 ? -0.607 5.018 22.622 1.00 90.94 98 ARG A N 1
ATOM 800 C CA . ARG A 1 98 ? 0.812 5.369 22.473 1.00 90.94 98 ARG A CA 1
ATOM 801 C C . ARG A 1 98 ? 1.086 6.781 23.018 1.00 90.94 98 ARG A C 1
ATOM 803 O O . ARG A 1 98 ? 0.161 7.589 23.067 1.00 90.94 98 ARG A O 1
ATOM 810 N N . PRO A 1 99 ? 2.338 7.087 23.415 1.00 90.50 99 PRO A N 1
ATOM 811 C CA . PRO A 1 99 ? 2.722 8.443 23.794 1.00 90.50 99 PRO A CA 1
ATOM 812 C C . PRO A 1 99 ? 2.434 9.457 22.685 1.00 90.50 99 PRO A C 1
ATOM 814 O O . PRO A 1 99 ? 2.465 9.111 21.502 1.00 90.50 99 PRO A O 1
ATOM 817 N N . ASP A 1 100 ? 2.218 10.708 23.085 1.00 90.62 100 ASP A N 1
ATOM 818 C CA . ASP A 1 100 ? 2.083 11.829 22.158 1.00 90.62 100 ASP A CA 1
ATOM 819 C C . ASP A 1 100 ? 3.266 11.890 21.182 1.00 90.62 100 ASP A C 1
ATOM 821 O O . ASP A 1 100 ? 4.425 11.683 21.554 1.00 90.62 100 ASP A O 1
ATOM 825 N N . LEU A 1 101 ? 2.962 12.216 19.927 1.00 87.88 101 LEU A N 1
ATOM 826 C CA . LEU A 1 101 ? 3.966 12.509 18.918 1.00 87.88 101 LEU A CA 1
ATOM 827 C C . LEU A 1 101 ? 4.640 13.835 19.254 1.00 87.88 101 LEU A C 1
ATOM 829 O O . LEU A 1 101 ? 3.974 14.844 19.488 1.00 87.88 101 LEU A O 1
ATOM 833 N N . GLU A 1 102 ? 5.966 13.832 19.215 1.00 88.06 102 GLU A N 1
ATOM 834 C CA . GLU A 1 102 ? 6.781 15.033 19.323 1.00 88.06 102 GLU A CA 1
ATOM 835 C C . GLU A 1 102 ? 7.172 15.491 17.916 1.00 88.06 102 GLU A C 1
ATOM 837 O O . GLU A 1 102 ? 7.831 14.765 17.172 1.00 88.06 102 GLU A O 1
ATOM 842 N N . ILE A 1 103 ? 6.736 16.691 17.534 1.00 84.44 103 ILE A N 1
ATOM 843 C CA . ILE A 1 103 ? 7.052 17.301 16.242 1.00 84.44 103 ILE A CA 1
ATOM 844 C C . ILE A 1 103 ? 7.827 18.585 16.508 1.00 84.44 103 ILE A C 1
ATOM 846 O O . ILE A 1 103 ? 7.335 19.482 17.191 1.00 84.44 103 ILE A O 1
ATOM 850 N N . GLU A 1 104 ? 9.029 18.690 15.951 1.00 86.50 104 GLU A N 1
ATOM 851 C CA . GLU A 1 104 ? 9.805 19.924 16.001 1.00 86.50 104 GLU A CA 1
ATOM 852 C C . GLU A 1 104 ? 9.370 20.867 14.870 1.00 86.50 104 GLU A C 1
ATOM 854 O O . GLU A 1 104 ? 9.519 20.556 13.687 1.00 86.50 104 GLU A O 1
ATOM 859 N N . ILE A 1 105 ? 8.834 22.035 15.231 1.00 85.31 105 ILE A N 1
ATOM 860 C CA . ILE A 1 105 ? 8.491 23.108 14.292 1.00 85.31 105 ILE A CA 1
ATOM 861 C C . ILE A 1 105 ? 9.241 24.366 14.721 1.00 85.31 105 ILE A C 1
ATOM 863 O O . ILE A 1 105 ? 9.031 24.883 15.816 1.00 85.31 105 ILE A O 1
ATOM 867 N N . SER A 1 106 ? 10.123 24.870 13.853 1.00 87.94 106 SER A N 1
ATOM 868 C CA . SER A 1 106 ? 10.914 26.086 14.106 1.00 87.94 106 SER A CA 1
ATOM 869 C C . SER A 1 106 ? 11.695 26.056 15.435 1.00 87.94 106 SER A C 1
ATOM 871 O O . SER A 1 106 ? 11.751 27.060 16.143 1.00 87.94 106 SER A O 1
ATOM 873 N N . GLY A 1 107 ? 12.276 24.904 15.793 1.00 89.38 107 GLY A N 1
ATOM 874 C CA . GLY A 1 107 ? 13.041 24.722 17.035 1.00 89.38 107 GLY A CA 1
ATOM 875 C C . GLY A 1 107 ? 12.194 24.531 18.299 1.00 89.38 107 GLY A C 1
ATOM 876 O O . GLY A 1 107 ? 12.744 24.478 19.397 1.00 89.38 107 GLY A O 1
ATOM 877 N N . GLN A 1 108 ? 10.865 24.447 18.176 1.00 89.94 108 GLN A N 1
ATOM 878 C CA . GLN A 1 108 ? 9.959 24.157 19.288 1.00 89.94 108 GLN A CA 1
ATOM 879 C C . GLN A 1 108 ? 9.381 22.751 19.153 1.00 89.94 108 GLN A C 1
ATOM 881 O O . GLN A 1 108 ? 8.864 22.388 18.098 1.00 89.94 108 GLN A O 1
ATOM 886 N N . ILE A 1 109 ? 9.432 21.978 20.240 1.00 91.00 109 ILE A N 1
ATOM 887 C CA . ILE A 1 109 ? 8.795 20.661 20.315 1.00 91.00 109 ILE A CA 1
ATOM 888 C C . ILE A 1 109 ? 7.316 20.858 20.640 1.00 91.00 109 ILE A C 1
ATOM 890 O O . ILE A 1 109 ? 6.960 21.308 21.730 1.00 91.00 109 ILE A O 1
ATOM 894 N N . ILE A 1 110 ? 6.455 20.496 19.697 1.00 89.81 110 ILE A N 1
ATOM 895 C CA . ILE A 1 110 ? 5.007 20.448 19.876 1.00 89.81 110 ILE A CA 1
ATOM 896 C C . ILE A 1 110 ? 4.617 18.993 20.112 1.00 89.81 110 ILE A C 1
ATOM 898 O O . ILE A 1 110 ? 4.978 18.115 19.330 1.00 89.81 110 ILE A O 1
ATOM 902 N N . LYS A 1 111 ? 3.869 18.750 21.191 1.00 91.62 111 LYS A N 1
ATOM 903 C CA . LYS A 1 111 ? 3.296 17.438 21.498 1.00 91.62 111 LYS A CA 1
ATOM 904 C C . LYS A 1 111 ? 1.861 17.382 21.006 1.00 91.62 111 LYS A C 1
ATOM 906 O O . LYS A 1 111 ? 1.086 18.302 21.270 1.00 91.62 111 LYS A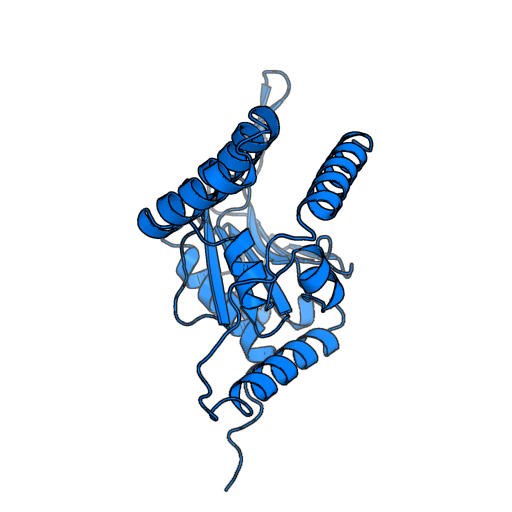 O 1
ATOM 911 N N . GLY A 1 112 ? 1.518 16.325 20.285 1.00 87.31 112 GLY A N 1
ATOM 912 C CA . GLY A 1 112 ? 0.158 16.074 19.826 1.00 87.31 112 GLY A CA 1
ATOM 913 C C . GLY A 1 112 ? -0.231 14.615 20.033 1.00 87.31 112 GLY A C 1
ATOM 914 O O . GLY A 1 112 ? 0.643 13.751 19.995 1.00 87.31 112 GLY A O 1
ATOM 915 N N . PRO A 1 113 ? -1.526 14.323 20.220 1.00 91.31 113 PRO A N 1
ATOM 916 C CA . PRO A 1 113 ? -1.981 12.953 20.402 1.00 91.31 113 PRO A CA 1
ATOM 917 C C . PRO A 1 113 ? -1.615 12.089 19.194 1.00 91.31 113 PRO A C 1
ATOM 919 O O . PRO A 1 113 ? -1.844 12.492 18.048 1.00 91.31 113 PRO A O 1
ATOM 922 N N . ASP A 1 114 ? -1.085 10.890 19.441 1.00 92.31 114 ASP A N 1
ATOM 923 C CA . ASP A 1 114 ? -0.971 9.888 18.385 1.00 92.31 114 ASP A CA 1
ATOM 924 C C . ASP A 1 114 ? -2.324 9.210 18.146 1.00 92.31 114 ASP A C 1
ATOM 926 O O . ASP A 1 114 ? -3.140 9.026 19.054 1.00 92.31 114 ASP A O 1
ATOM 930 N N . MET A 1 115 ? -2.558 8.811 16.902 1.00 93.69 115 MET A N 1
ATOM 931 C CA . MET A 1 115 ? -3.818 8.223 16.471 1.00 93.69 115 MET A CA 1
ATOM 932 C C . MET A 1 115 ? -3.584 6.792 16.016 1.00 93.69 115 MET A C 1
ATOM 934 O O . MET A 1 115 ? -2.677 6.507 15.230 1.00 93.69 115 MET A O 1
ATOM 938 N N . ASP A 1 116 ? -4.419 5.883 16.501 1.00 96.19 116 ASP A N 1
ATOM 939 C CA . ASP A 1 116 ? -4.598 4.598 15.850 1.00 96.19 116 ASP A CA 1
ATOM 940 C C . ASP A 1 116 ? -5.313 4.826 14.524 1.00 96.19 116 ASP A C 1
ATOM 942 O O . ASP A 1 116 ? -6.204 5.673 14.431 1.00 96.19 116 ASP A O 1
ATOM 946 N N . MET A 1 117 ? -4.899 4.102 13.488 1.00 96.50 117 MET A N 1
ATOM 947 C CA . MET A 1 117 ? -5.399 4.335 12.141 1.00 96.50 117 MET A CA 1
ATOM 948 C C . MET A 1 117 ? -5.414 3.053 11.314 1.00 96.50 117 MET A C 1
ATOM 950 O O . MET A 1 117 ? -4.457 2.278 11.319 1.00 96.50 117 MET A O 1
ATOM 954 N N . VAL A 1 118 ? -6.515 2.853 10.595 1.00 98.00 118 VAL A N 1
ATOM 955 C CA . VAL A 1 118 ? -6.683 1.858 9.536 1.00 98.00 118 VAL A CA 1
ATOM 956 C C . VAL A 1 118 ? -7.212 2.585 8.313 1.00 98.00 118 VAL A C 1
ATOM 958 O O . VAL A 1 118 ? -8.231 3.268 8.394 1.00 98.00 118 VAL A O 1
ATOM 961 N N . LYS A 1 119 ? -6.555 2.422 7.169 1.00 97.50 119 LYS A N 1
ATOM 962 C CA . LYS A 1 119 ? -6.943 3.109 5.942 1.00 97.50 119 LYS A CA 1
ATOM 963 C C . LYS A 1 119 ? -6.826 2.197 4.735 1.00 97.50 119 LYS A C 1
ATOM 965 O O . LYS A 1 119 ? -5.778 1.599 4.506 1.00 97.50 119 LYS A O 1
ATOM 970 N N . LEU A 1 120 ? -7.894 2.129 3.948 1.00 97.31 120 LEU A N 1
ATOM 971 C CA . LEU A 1 120 ? -7.867 1.568 2.602 1.00 97.31 120 LEU A CA 1
ATOM 972 C C . LEU A 1 120 ? -7.690 2.725 1.621 1.00 97.31 120 LEU A C 1
ATOM 974 O O . LEU A 1 120 ? -8.405 3.721 1.697 1.00 97.31 120 LEU A O 1
ATOM 978 N N . THR A 1 121 ? -6.727 2.608 0.716 1.00 95.75 121 THR A N 1
ATOM 979 C CA . THR A 1 121 ? -6.371 3.668 -0.232 1.00 95.75 121 THR A CA 1
ATOM 980 C C . THR A 1 121 ? -5.815 3.088 -1.528 1.00 95.75 121 THR A C 1
ATOM 982 O O . THR A 1 121 ? -5.544 1.886 -1.615 1.00 95.75 121 THR A O 1
ATOM 985 N N . LYS A 1 122 ? -5.606 3.955 -2.526 1.00 92.38 122 LYS A N 1
ATOM 986 C CA . LYS A 1 122 ? -4.949 3.635 -3.803 1.00 92.38 122 LYS A CA 1
ATOM 987 C C . LYS A 1 122 ? -5.594 2.435 -4.509 1.00 92.38 122 LYS A C 1
ATOM 989 O O . LYS A 1 122 ? -4.866 1.605 -5.054 1.00 92.38 122 LYS A O 1
ATOM 994 N N . LEU A 1 123 ? -6.929 2.330 -4.477 1.00 93.31 123 LEU A N 1
ATOM 995 C CA . LEU A 1 123 ? -7.623 1.382 -5.345 1.00 93.31 123 LEU A CA 1
ATOM 996 C C . LEU A 1 123 ? -7.438 1.873 -6.774 1.00 93.31 123 LEU A C 1
ATOM 998 O O . LEU A 1 123 ? -7.823 2.994 -7.103 1.00 93.31 123 LEU A O 1
ATOM 1002 N N . ASP A 1 124 ? -6.794 1.062 -7.593 1.00 91.69 124 ASP A N 1
ATOM 1003 C CA . ASP A 1 124 ? -6.417 1.426 -8.949 1.00 91.69 124 ASP A CA 1
ATOM 1004 C C . ASP A 1 124 ? -6.275 0.170 -9.808 1.00 91.69 124 ASP A C 1
ATOM 1006 O O . ASP A 1 124 ? -6.171 -0.937 -9.276 1.00 91.69 124 ASP A O 1
ATOM 1010 N N . PHE A 1 125 ? -6.258 0.327 -11.127 1.00 92.25 125 PHE A N 1
ATOM 1011 C CA . PHE A 1 125 ? -6.306 -0.798 -12.058 1.00 92.25 125 PHE A CA 1
ATOM 1012 C C . PHE A 1 125 ? -5.226 -0.651 -13.112 1.00 92.25 125 PHE A C 1
ATOM 1014 O O . PHE A 1 125 ? -5.208 0.335 -13.839 1.00 92.25 125 PHE A O 1
ATOM 1021 N N . TYR A 1 126 ? -4.356 -1.652 -13.231 1.00 92.12 126 TYR A N 1
ATOM 1022 C CA . TYR A 1 126 ? -3.390 -1.681 -14.318 1.00 92.12 126 TYR A CA 1
ATOM 1023 C C . TYR A 1 126 ? -4.100 -1.879 -15.656 1.00 92.12 126 TYR A C 1
ATOM 1025 O O . TYR A 1 126 ? -4.738 -2.906 -15.895 1.00 92.12 126 TYR A O 1
ATOM 1033 N N . THR A 1 127 ? -3.949 -0.892 -16.530 1.00 91.25 127 THR A N 1
ATOM 1034 C CA . THR A 1 127 ? -4.520 -0.877 -17.879 1.00 91.25 127 THR A CA 1
ATOM 1035 C C . THR A 1 127 ? -3.526 -1.371 -18.925 1.00 91.25 127 THR A C 1
ATOM 1037 O O . THR A 1 127 ? -2.311 -1.235 -18.767 1.00 91.25 127 THR A O 1
ATOM 1040 N N . ASP A 1 128 ? -4.025 -1.850 -20.066 1.00 91.38 128 ASP A N 1
ATOM 1041 C CA . ASP A 1 128 ? -3.170 -2.229 -21.201 1.00 91.38 128 ASP A CA 1
ATOM 1042 C C . ASP A 1 128 ? -2.289 -1.064 -21.682 1.00 91.38 128 ASP A C 1
ATOM 1044 O O . ASP A 1 128 ? -1.147 -1.266 -22.102 1.00 91.38 128 ASP A O 1
ATOM 1048 N N . SER A 1 129 ? -2.783 0.177 -21.586 1.00 91.62 129 SER A N 1
ATOM 1049 C CA . SER A 1 129 ? -1.987 1.363 -21.905 1.00 91.62 129 SER A CA 1
ATOM 1050 C C . SER A 1 129 ? -0.823 1.573 -20.941 1.00 91.62 129 SER A C 1
ATOM 1052 O O . SER A 1 129 ? 0.262 1.932 -21.394 1.00 91.62 129 SER A O 1
ATOM 1054 N N . GLU A 1 130 ? -1.010 1.327 -19.643 1.00 89.25 130 GLU A N 1
ATOM 1055 C CA . GLU A 1 130 ? 0.082 1.393 -18.666 1.00 89.25 130 GLU A CA 1
ATOM 1056 C C . GLU A 1 130 ? 1.075 0.254 -18.871 1.00 89.25 130 GLU A C 1
ATOM 1058 O O . GLU A 1 130 ? 2.281 0.494 -18.882 1.00 89.25 130 GLU A O 1
ATOM 1063 N N . LEU A 1 131 ? 0.594 -0.969 -19.111 1.00 91.44 131 LEU A N 1
ATOM 1064 C CA . LEU A 1 131 ? 1.465 -2.106 -19.413 1.00 91.44 131 LEU A CA 1
ATOM 1065 C C . LEU A 1 131 ? 2.342 -1.815 -20.634 1.00 91.44 131 LEU A C 1
ATOM 1067 O O . LEU A 1 131 ? 3.556 -2.012 -20.585 1.00 91.44 131 LEU A O 1
ATOM 1071 N N . LYS A 1 132 ? 1.758 -1.247 -21.695 1.00 91.75 132 LYS A N 1
ATOM 1072 C CA . LYS A 1 132 ? 2.502 -0.811 -22.881 1.00 91.75 132 LYS A CA 1
ATOM 1073 C C . LYS A 1 132 ? 3.479 0.324 -22.570 1.00 91.75 132 LYS A C 1
ATOM 1075 O O . LYS A 1 132 ? 4.618 0.272 -23.026 1.00 91.75 132 LYS A O 1
ATOM 1080 N N . LEU A 1 133 ? 3.059 1.328 -21.798 1.00 89.25 133 LEU A N 1
ATOM 1081 C CA . LEU A 1 133 ? 3.898 2.470 -21.418 1.00 89.25 133 LEU A CA 1
ATOM 1082 C C . LEU A 1 133 ? 5.155 2.024 -20.661 1.00 89.25 133 LEU A C 1
ATOM 1084 O O . LEU A 1 133 ? 6.244 2.527 -20.926 1.00 89.25 133 LEU A O 1
ATOM 1088 N N . TYR A 1 134 ? 5.007 1.062 -19.751 1.00 85.19 134 TYR A N 1
ATOM 1089 C CA . TYR A 1 134 ? 6.100 0.537 -18.932 1.00 85.19 134 TYR A CA 1
ATOM 1090 C C . TYR A 1 134 ? 6.765 -0.716 -19.517 1.00 85.19 134 TYR A C 1
ATOM 1092 O O . TYR A 1 134 ? 7.639 -1.300 -18.875 1.00 85.19 134 TYR A O 1
ATOM 1100 N N . SER A 1 135 ? 6.387 -1.118 -20.736 1.00 88.12 135 SER A N 1
ATOM 1101 C CA . SER A 1 135 ? 6.909 -2.308 -21.424 1.00 88.12 135 SER A CA 1
ATOM 1102 C C . SER A 1 135 ? 6.811 -3.589 -20.584 1.00 88.12 135 SER A C 1
ATOM 1104 O O . SER A 1 135 ? 7.743 -4.388 -20.545 1.00 88.12 135 SER A O 1
ATOM 1106 N N . GLN A 1 136 ? 5.691 -3.776 -19.885 1.00 89.69 136 GLN A N 1
ATOM 1107 C CA . GLN A 1 136 ? 5.439 -4.939 -19.037 1.00 89.69 136 GLN A CA 1
ATOM 1108 C C . GLN A 1 136 ? 4.446 -5.897 -19.686 1.00 89.69 136 GLN A C 1
ATOM 1110 O O . GLN A 1 136 ? 3.462 -5.487 -20.296 1.00 89.69 136 GLN A O 1
ATOM 1115 N N . SER A 1 137 ? 4.692 -7.195 -19.522 1.00 90.88 137 SER A N 1
ATOM 1116 C CA . SER A 1 137 ? 3.858 -8.257 -20.097 1.00 90.88 137 SER A CA 1
ATOM 1117 C C . SER A 1 137 ? 2.568 -8.517 -19.318 1.00 90.88 137 SER A C 1
ATOM 1119 O O . SER A 1 137 ? 1.662 -9.168 -19.828 1.00 90.88 137 SER A O 1
ATOM 1121 N N . SER A 1 138 ? 2.489 -8.063 -18.065 1.00 94.31 138 SER A N 1
ATOM 1122 C CA . SER A 1 138 ? 1.349 -8.314 -17.184 1.00 94.31 138 SER A CA 1
ATOM 1123 C C . SER A 1 138 ? 1.296 -7.329 -16.017 1.00 94.31 138 SER A C 1
ATOM 1125 O O . SER A 1 138 ? 2.314 -6.751 -15.628 1.00 94.31 138 SER A O 1
ATOM 1127 N N . ALA A 1 139 ? 0.114 -7.211 -15.406 1.00 94.25 139 ALA A N 1
ATOM 1128 C CA . ALA A 1 139 ? -0.094 -6.491 -14.149 1.00 94.25 139 ALA A CA 1
ATOM 1129 C C . ALA A 1 139 ? 0.848 -6.981 -13.037 1.00 94.25 139 ALA A C 1
ATOM 1131 O O . ALA A 1 139 ? 1.420 -6.172 -12.314 1.00 94.25 139 ALA A O 1
ATOM 1132 N N . LEU A 1 140 ? 1.073 -8.299 -12.948 1.00 95.25 140 LEU A N 1
ATOM 1133 C CA . LEU A 1 140 ? 2.002 -8.888 -11.984 1.00 95.25 140 LEU A CA 1
ATOM 1134 C C . LEU A 1 140 ? 3.444 -8.418 -12.215 1.00 95.25 140 LEU A C 1
ATOM 1136 O O . LEU A 1 140 ? 4.117 -8.043 -11.262 1.00 95.25 140 LEU A O 1
ATOM 1140 N N . ALA A 1 141 ? 3.911 -8.399 -13.467 1.00 93.00 141 ALA A N 1
ATOM 1141 C CA . ALA A 1 141 ? 5.260 -7.932 -13.790 1.00 93.00 141 ALA A CA 1
ATOM 1142 C C . ALA A 1 141 ? 5.449 -6.446 -13.440 1.00 93.00 141 ALA A C 1
ATOM 1144 O O . ALA A 1 141 ? 6.451 -6.080 -12.823 1.00 93.00 141 ALA A O 1
ATOM 1145 N N . LEU A 1 142 ? 4.455 -5.606 -13.753 1.00 93.75 142 LEU A N 1
ATOM 1146 C CA . LEU A 1 142 ? 4.472 -4.184 -13.398 1.00 93.75 142 LEU A CA 1
ATOM 1147 C C . LEU A 1 142 ? 4.404 -3.959 -11.879 1.00 93.75 142 LEU A C 1
ATOM 1149 O O . LEU A 1 142 ? 5.090 -3.088 -11.344 1.00 93.75 142 LEU A O 1
ATOM 1153 N N . PHE A 1 143 ? 3.633 -4.774 -11.164 1.00 95.62 143 PHE A N 1
ATOM 1154 C CA . PHE A 1 143 ? 3.570 -4.739 -9.707 1.00 95.62 143 PHE A CA 1
ATOM 1155 C C . PHE A 1 143 ? 4.910 -5.136 -9.067 1.00 95.62 143 PHE A C 1
ATOM 1157 O O . PHE A 1 143 ? 5.444 -4.410 -8.226 1.00 95.62 143 PHE A O 1
ATOM 1164 N N . ASP A 1 144 ? 5.517 -6.236 -9.516 1.00 94.31 144 ASP A N 1
ATOM 1165 C CA . ASP A 1 144 ? 6.835 -6.676 -9.049 1.00 94.31 144 ASP A CA 1
ATOM 1166 C C . ASP A 1 144 ? 7.922 -5.645 -9.391 1.00 94.31 144 ASP A C 1
ATOM 1168 O O . ASP A 1 144 ? 8.857 -5.449 -8.612 1.00 94.31 144 ASP A O 1
ATOM 1172 N N . GLN A 1 145 ? 7.815 -4.941 -10.522 1.00 89.50 145 GLN A N 1
ATOM 1173 C CA . GLN A 1 145 ? 8.702 -3.820 -10.844 1.00 89.50 145 GLN A CA 1
ATOM 1174 C C . GLN A 1 145 ? 8.659 -2.722 -9.773 1.00 89.50 145 GLN A C 1
ATOM 1176 O O . GLN A 1 145 ? 9.712 -2.197 -9.408 1.00 89.50 145 GLN A O 1
ATOM 1181 N N . ALA A 1 146 ? 7.470 -2.403 -9.258 1.00 91.00 146 ALA A N 1
ATOM 1182 C CA . ALA A 1 146 ? 7.262 -1.322 -8.300 1.00 91.00 146 ALA A CA 1
ATOM 1183 C C . ALA A 1 146 ? 7.613 -1.691 -6.848 1.00 91.00 146 ALA A C 1
ATOM 1185 O O . ALA A 1 146 ? 8.010 -0.810 -6.086 1.00 91.00 146 ALA A O 1
ATOM 1186 N N . TYR A 1 147 ? 7.480 -2.963 -6.455 1.00 93.81 147 TYR A N 1
ATOM 1187 C CA . TYR A 1 147 ? 7.543 -3.352 -5.037 1.00 93.81 147 TYR A CA 1
ATOM 1188 C C . TYR A 1 147 ? 8.528 -4.480 -4.719 1.00 93.81 147 TYR A C 1
ATOM 1190 O O . TYR A 1 147 ? 9.014 -4.563 -3.590 1.00 93.81 147 TYR A O 1
ATOM 1198 N N . LYS A 1 148 ? 8.874 -5.344 -5.680 1.00 93.00 148 LYS A N 1
ATOM 1199 C CA . LYS A 1 148 ? 9.766 -6.476 -5.415 1.00 93.00 148 LYS A CA 1
ATOM 1200 C C . LYS A 1 148 ? 11.207 -6.000 -5.251 1.00 93.00 148 LYS A C 1
ATOM 1202 O O . LYS A 1 148 ? 11.809 -5.455 -6.185 1.00 93.00 148 LYS A O 1
ATOM 1207 N N . LYS A 1 149 ? 11.781 -6.301 -4.085 1.00 92.25 149 LYS A N 1
ATOM 1208 C CA . LYS A 1 149 ? 13.224 -6.232 -3.848 1.00 92.25 149 LYS A CA 1
ATOM 1209 C C . LYS A 1 149 ? 13.941 -7.268 -4.714 1.00 92.25 149 LYS A C 1
ATOM 1211 O O . LYS A 1 149 ? 13.570 -8.442 -4.710 1.00 92.25 149 LYS A O 1
ATOM 1216 N N . LEU A 1 150 ? 14.976 -6.839 -5.431 1.00 89.75 150 LEU A N 1
ATOM 1217 C CA . LEU A 1 150 ? 15.775 -7.743 -6.260 1.00 89.75 150 LEU A CA 1
ATOM 1218 C C . LEU A 1 150 ? 16.627 -8.669 -5.398 1.00 89.75 150 LEU A C 1
ATOM 1220 O O . LEU A 1 150 ? 17.301 -8.220 -4.466 1.00 89.75 150 LEU A O 1
ATOM 1224 N N . ASN A 1 151 ? 16.649 -9.951 -5.752 1.00 90.19 151 ASN A N 1
ATOM 1225 C CA . ASN A 1 151 ? 17.655 -10.855 -5.210 1.00 90.19 151 ASN A CA 1
ATOM 1226 C C . ASN A 1 151 ? 19.025 -10.621 -5.896 1.00 90.19 151 ASN A C 1
ATOM 1228 O O . ASN A 1 151 ? 19.084 -9.997 -6.961 1.00 90.19 151 ASN A O 1
ATOM 1232 N N . PRO A 1 152 ? 20.144 -11.101 -5.315 1.00 92.56 152 PRO A N 1
ATOM 1233 C CA . PRO A 1 152 ? 21.477 -10.861 -5.873 1.00 92.56 152 PRO A CA 1
ATOM 1234 C C . PRO A 1 152 ? 21.642 -11.328 -7.325 1.00 92.56 152 PRO A C 1
ATOM 1236 O O . PRO A 1 152 ? 22.241 -10.618 -8.123 1.00 92.56 152 PRO A O 1
ATOM 1239 N N . SER A 1 153 ? 21.072 -12.480 -7.690 1.00 92.31 153 SER A N 1
ATOM 1240 C CA . SER A 1 153 ? 21.177 -13.017 -9.052 1.00 92.31 153 SER A CA 1
ATOM 1241 C C . SER A 1 153 ? 20.405 -12.174 -10.068 1.00 92.31 153 SER A C 1
ATOM 1243 O O . SER A 1 153 ? 20.900 -11.933 -11.166 1.00 92.31 153 SER A O 1
ATOM 1245 N N . GLU A 1 154 ? 19.201 -11.719 -9.714 1.00 91.56 154 GLU A N 1
ATOM 1246 C CA . GLU A 1 154 ? 18.396 -10.826 -10.555 1.00 91.56 154 GLU A CA 1
ATOM 1247 C C . GLU A 1 154 ? 19.110 -9.489 -10.766 1.00 91.56 154 GLU A C 1
ATOM 1249 O O . GLU A 1 154 ? 19.146 -8.976 -11.882 1.00 91.56 154 GLU A O 1
ATOM 1254 N N . TYR A 1 155 ? 19.714 -8.946 -9.705 1.00 92.94 155 TYR A N 1
ATOM 1255 C CA . TYR A 1 155 ? 20.473 -7.702 -9.773 1.00 92.94 155 TYR A CA 1
ATOM 1256 C C . TYR A 1 155 ? 21.673 -7.810 -10.721 1.00 92.94 155 TYR A C 1
ATOM 1258 O O . TYR A 1 155 ? 21.807 -6.975 -11.611 1.00 92.94 155 TYR A O 1
ATOM 1266 N N . GLU A 1 156 ? 22.514 -8.841 -10.587 1.00 94.62 156 GLU A N 1
ATOM 1267 C CA . GLU A 1 156 ? 23.695 -8.999 -11.451 1.00 94.62 156 GLU A CA 1
ATOM 1268 C C . GLU A 1 156 ? 23.312 -9.230 -12.920 1.00 94.62 156 GLU A C 1
ATOM 1270 O O . GLU A 1 156 ? 23.938 -8.677 -13.826 1.00 94.62 156 GLU A O 1
ATOM 1275 N N . MET A 1 157 ? 22.240 -9.990 -13.170 1.00 92.56 157 MET A N 1
ATOM 1276 C CA . MET A 1 157 ? 21.707 -10.188 -14.519 1.00 92.56 157 MET A CA 1
ATOM 1277 C C . MET A 1 157 ? 21.247 -8.862 -15.144 1.00 92.56 157 MET A C 1
ATOM 1279 O O . MET A 1 157 ? 21.603 -8.555 -16.283 1.00 92.56 157 MET A O 1
ATOM 1283 N N . LEU A 1 158 ? 20.482 -8.057 -14.400 1.00 90.19 158 LEU A N 1
ATOM 1284 C CA . LEU A 1 158 ? 20.014 -6.751 -14.869 1.00 90.19 158 LEU A CA 1
ATOM 1285 C C . LEU A 1 158 ? 21.176 -5.769 -15.059 1.00 90.19 158 LEU A C 1
ATOM 1287 O O . LEU A 1 158 ? 21.217 -5.064 -16.064 1.00 90.19 158 LEU A O 1
ATOM 1291 N N . LEU A 1 159 ? 22.160 -5.772 -14.158 1.00 93.69 159 LEU A N 1
ATOM 1292 C CA . LEU A 1 159 ? 23.353 -4.933 -14.260 1.00 93.69 159 LEU A CA 1
ATOM 1293 C C . LEU A 1 159 ? 24.177 -5.266 -15.513 1.00 93.69 159 LEU A C 1
ATOM 1295 O O . LEU A 1 159 ? 24.655 -4.363 -16.201 1.00 93.69 159 LEU A O 1
ATOM 1299 N N . ALA A 1 160 ? 24.327 -6.552 -15.840 1.00 93.19 160 ALA A N 1
ATOM 1300 C CA . ALA A 1 160 ? 25.016 -6.989 -17.052 1.00 93.19 160 ALA A CA 1
ATOM 1301 C C . ALA A 1 160 ? 24.285 -6.546 -18.330 1.00 93.19 160 ALA A C 1
ATOM 1303 O O . ALA A 1 160 ? 24.937 -6.164 -19.304 1.00 93.19 160 ALA A O 1
ATOM 1304 N N . ASN A 1 161 ? 22.951 -6.567 -18.327 1.00 89.62 161 ASN A N 1
ATOM 1305 C CA . ASN A 1 161 ? 22.152 -6.087 -19.454 1.00 89.62 161 ASN A CA 1
ATOM 1306 C C . ASN A 1 161 ? 22.265 -4.565 -19.617 1.00 89.62 161 ASN A C 1
ATOM 1308 O O . ASN A 1 161 ? 22.544 -4.112 -20.725 1.00 89.62 161 ASN A O 1
ATOM 1312 N N . LEU A 1 162 ? 22.191 -3.797 -18.522 1.00 90.69 162 LEU A N 1
ATOM 1313 C CA . LEU A 1 162 ? 22.393 -2.342 -18.549 1.00 90.69 162 LEU A CA 1
ATOM 1314 C C . LEU A 1 162 ? 23.753 -1.959 -19.147 1.00 90.69 162 LEU A C 1
ATOM 1316 O O . LEU A 1 162 ? 23.830 -1.060 -19.978 1.00 90.69 162 LEU A O 1
ATOM 1320 N N . LYS A 1 163 ? 24.833 -2.665 -18.782 1.00 92.38 163 LYS A N 1
ATOM 1321 C CA . LYS A 1 163 ? 26.171 -2.409 -19.350 1.00 92.38 163 LYS A CA 1
ATOM 1322 C C . LYS A 1 163 ? 26.226 -2.601 -20.866 1.00 92.38 163 LYS A C 1
ATOM 1324 O O . LYS A 1 163 ? 26.936 -1.866 -21.542 1.00 92.38 163 LYS A O 1
ATOM 1329 N N . LYS A 1 164 ? 25.525 -3.610 -21.394 1.00 92.44 164 LYS A N 1
ATOM 1330 C CA . LYS A 1 164 ? 25.479 -3.878 -22.841 1.00 92.44 164 LYS A CA 1
ATOM 1331 C C . LYS A 1 164 ? 24.671 -2.814 -23.571 1.00 92.44 164 LYS A C 1
ATOM 1333 O O . LYS A 1 164 ? 25.074 -2.375 -24.641 1.00 92.44 164 LYS A O 1
ATOM 1338 N N . GLU A 1 165 ? 23.550 -2.419 -22.987 1.00 86.62 165 GLU A N 1
ATOM 1339 C CA . GLU A 1 165 ? 22.617 -1.473 -23.586 1.00 86.62 165 GLU A CA 1
ATOM 1340 C C . GLU A 1 165 ? 23.193 -0.054 -23.656 1.00 86.62 165 GLU A C 1
ATOM 1342 O O . GLU A 1 165 ? 23.144 0.592 -24.699 1.00 86.62 165 GLU A O 1
ATOM 1347 N N . TYR A 1 166 ? 23.839 0.392 -22.579 1.00 91.88 166 TYR A N 1
ATOM 1348 C CA . TYR A 1 166 ? 24.416 1.731 -22.463 1.00 91.88 166 TYR A CA 1
ATOM 1349 C C . TYR A 1 166 ? 25.922 1.767 -22.776 1.00 91.88 166 TYR A C 1
ATOM 1351 O O . TYR A 1 166 ? 26.636 2.660 -22.322 1.00 91.88 166 TYR A O 1
ATOM 1359 N N . ALA A 1 167 ? 26.439 0.819 -23.569 1.00 91.00 167 ALA A N 1
ATOM 1360 C CA . ALA A 1 167 ? 27.875 0.706 -23.864 1.00 91.00 167 ALA A CA 1
ATOM 1361 C C . ALA A 1 167 ? 28.495 1.981 -24.485 1.00 91.00 167 ALA A C 1
ATOM 1363 O O . ALA A 1 167 ? 29.703 2.190 -24.382 1.00 91.00 167 ALA A O 1
ATOM 1364 N N . GLY A 1 168 ? 27.677 2.835 -25.112 1.00 91.62 168 GLY A N 1
ATOM 1365 C CA . GLY A 1 168 ? 28.069 4.141 -25.659 1.00 91.62 168 GLY A CA 1
ATOM 1366 C C . GLY A 1 168 ? 27.522 5.356 -24.898 1.00 91.62 168 GLY A C 1
ATOM 1367 O O . GLY A 1 168 ? 27.734 6.478 -25.349 1.00 91.62 168 GLY A O 1
ATOM 1368 N N . ASP A 1 169 ? 26.828 5.156 -23.774 1.00 93.94 169 ASP A N 1
ATOM 1369 C CA . ASP A 1 169 ? 26.203 6.218 -22.974 1.00 93.94 169 ASP A CA 1
ATOM 1370 C C . ASP A 1 169 ? 26.492 6.033 -21.470 1.00 93.94 169 ASP A C 1
ATOM 1372 O O . ASP A 1 169 ? 25.662 5.521 -20.713 1.00 93.94 169 ASP A O 1
ATOM 1376 N N . PRO A 1 170 ? 27.676 6.473 -20.997 1.00 92.50 170 PRO A N 1
ATOM 1377 C CA . PRO A 1 170 ? 28.058 6.341 -19.593 1.00 92.50 170 PRO A CA 1
ATOM 1378 C C . PRO A 1 170 ? 27.116 7.066 -18.626 1.00 92.50 170 PRO A C 1
ATOM 1380 O O . PRO A 1 170 ? 26.956 6.634 -17.488 1.00 92.50 170 PRO A O 1
ATOM 1383 N N . LYS A 1 171 ? 26.494 8.172 -19.057 1.00 92.75 171 LYS A N 1
ATOM 1384 C CA . LYS A 1 171 ? 25.600 8.949 -18.196 1.00 92.75 171 LYS A CA 1
ATOM 1385 C C . LYS A 1 171 ? 24.269 8.222 -18.009 1.00 92.75 171 LYS A C 1
ATOM 1387 O O . LYS A 1 171 ? 23.837 8.059 -16.870 1.00 92.75 171 LYS A O 1
ATOM 1392 N N . GLY A 1 172 ? 23.664 7.740 -19.096 1.00 89.94 172 GLY A N 1
ATOM 1393 C CA . GLY A 1 172 ? 22.453 6.921 -19.028 1.00 89.94 172 GLY A CA 1
ATOM 1394 C C . GLY A 1 172 ? 22.669 5.623 -18.248 1.00 89.94 172 GLY A C 1
ATOM 1395 O O . GLY A 1 172 ? 21.808 5.233 -17.460 1.00 89.94 172 GLY A O 1
ATOM 1396 N N . TYR A 1 173 ? 23.852 5.008 -18.375 1.00 92.62 173 TYR A N 1
ATOM 1397 C CA . TYR A 1 173 ? 24.229 3.843 -17.574 1.00 92.62 173 TYR A CA 1
ATOM 1398 C C . TYR A 1 173 ? 24.198 4.131 -16.066 1.00 92.62 173 TYR A C 1
ATOM 1400 O O . TYR A 1 173 ? 23.576 3.376 -15.320 1.00 92.62 173 TYR A O 1
ATOM 1408 N N . GLU A 1 174 ? 24.845 5.207 -15.604 1.00 94.25 174 GLU A N 1
ATOM 1409 C CA . GLU A 1 174 ? 24.887 5.537 -14.172 1.00 94.25 174 GLU A CA 1
ATOM 1410 C C . GLU A 1 174 ? 23.501 5.905 -13.623 1.00 94.25 174 GLU A C 1
ATOM 1412 O O . GLU A 1 174 ? 23.143 5.488 -12.519 1.00 94.25 174 GLU A O 1
ATOM 1417 N N . GLU A 1 175 ? 22.679 6.612 -14.404 1.00 90.00 175 GLU A N 1
ATOM 1418 C CA . GLU A 1 175 ? 21.289 6.912 -14.035 1.00 90.00 175 GLU A CA 1
ATOM 1419 C C . GLU A 1 175 ? 20.457 5.624 -13.886 1.00 90.00 175 GLU A C 1
ATOM 1421 O O . GLU A 1 175 ? 19.809 5.409 -12.855 1.00 90.00 175 GLU A O 1
ATOM 1426 N N . ALA A 1 176 ? 20.517 4.720 -14.870 1.00 87.94 176 ALA A N 1
ATOM 1427 C CA . ALA A 1 176 ? 19.793 3.450 -14.837 1.00 87.94 176 ALA A CA 1
ATOM 1428 C C . ALA A 1 176 ? 20.300 2.517 -13.724 1.00 87.94 176 ALA A C 1
ATOM 1430 O O . ALA A 1 176 ? 19.507 1.874 -13.027 1.00 87.94 176 ALA A O 1
ATOM 1431 N N . LYS A 1 177 ? 21.618 2.477 -13.502 1.00 92.38 177 LYS A N 1
ATOM 1432 C CA . LYS A 1 177 ? 22.231 1.739 -12.396 1.00 92.38 177 LYS A CA 1
ATOM 1433 C C . LYS A 1 177 ? 21.766 2.282 -11.046 1.00 92.38 177 LYS A C 1
ATOM 1435 O O . LYS A 1 177 ? 21.461 1.484 -10.165 1.00 92.38 177 LYS A O 1
ATOM 1440 N N . GLY A 1 178 ? 21.644 3.600 -10.888 1.00 90.19 178 GLY A N 1
ATOM 1441 C CA . GLY A 1 178 ? 21.105 4.212 -9.671 1.00 90.19 178 GLY A CA 1
ATOM 1442 C C . GLY A 1 178 ? 19.695 3.715 -9.330 1.00 90.19 178 GLY A C 1
ATOM 1443 O O . GLY A 1 178 ? 19.413 3.388 -8.176 1.00 90.19 178 GLY A O 1
ATOM 1444 N N . LEU A 1 179 ? 18.824 3.567 -10.333 1.00 87.06 179 LEU A N 1
ATOM 1445 C CA . LEU A 1 179 ? 17.484 2.991 -10.151 1.00 87.06 179 LEU A CA 1
ATOM 1446 C C . LEU A 1 179 ? 17.539 1.503 -9.778 1.00 87.06 179 LEU A C 1
ATOM 1448 O O . LEU A 1 179 ? 16.793 1.046 -8.906 1.00 87.06 179 LEU A O 1
ATOM 1452 N N . LEU A 1 180 ? 18.438 0.744 -10.408 1.00 89.19 180 LEU A N 1
ATOM 1453 C CA . LEU A 1 180 ? 18.642 -0.671 -10.101 1.00 89.19 180 LEU A CA 1
ATOM 1454 C C . LEU A 1 180 ? 19.159 -0.873 -8.664 1.00 89.19 180 LEU A C 1
ATOM 1456 O O . LEU A 1 180 ? 18.667 -1.742 -7.938 1.00 89.19 180 LEU A O 1
ATOM 1460 N N . ASP A 1 181 ? 20.104 -0.036 -8.235 1.00 91.38 181 ASP A N 1
ATOM 1461 C CA . ASP A 1 181 ? 20.660 -0.008 -6.880 1.00 91.38 181 ASP A CA 1
ATOM 1462 C C . ASP A 1 181 ? 19.587 0.350 -5.849 1.00 91.38 181 ASP A C 1
ATOM 1464 O O . ASP A 1 181 ? 19.493 -0.293 -4.801 1.00 91.38 181 ASP A O 1
ATOM 1468 N N . ALA A 1 182 ? 18.725 1.323 -6.154 1.00 87.44 182 ALA A N 1
ATOM 1469 C CA . ALA A 1 182 ? 17.583 1.648 -5.306 1.00 87.44 182 ALA A CA 1
ATOM 1470 C C . ALA A 1 182 ? 16.654 0.434 -5.139 1.00 87.44 182 ALA A C 1
ATOM 1472 O O . ALA A 1 182 ? 16.284 0.095 -4.014 1.00 87.44 182 ALA A O 1
ATOM 1473 N N . ARG A 1 183 ? 16.347 -0.287 -6.228 1.00 87.31 183 ARG A N 1
ATOM 1474 C CA . ARG A 1 183 ? 15.476 -1.475 -6.196 1.00 87.31 183 ARG A CA 1
ATOM 1475 C C . ARG A 1 183 ? 16.070 -2.646 -5.409 1.00 87.31 183 ARG A C 1
ATOM 1477 O O . ARG A 1 183 ? 15.346 -3.350 -4.702 1.00 87.31 183 ARG A O 1
ATOM 1484 N N . LYS A 1 184 ? 17.391 -2.838 -5.464 1.00 89.06 184 LYS A N 1
ATOM 1485 C CA . LYS A 1 184 ? 18.111 -3.807 -4.613 1.00 89.06 184 LYS A CA 1
ATOM 1486 C C . LYS A 1 184 ? 17.940 -3.506 -3.121 1.00 89.06 184 LYS A C 1
ATOM 1488 O O . LYS A 1 184 ? 17.969 -4.424 -2.303 1.00 89.06 184 LYS A O 1
ATOM 1493 N N . ASN A 1 185 ? 17.726 -2.240 -2.773 1.00 87.62 185 ASN A N 1
ATOM 1494 C CA . ASN A 1 185 ? 17.603 -1.756 -1.401 1.00 87.62 185 ASN A CA 1
ATOM 1495 C C . ASN A 1 185 ? 16.157 -1.439 -0.986 1.00 87.62 185 ASN A C 1
ATOM 1497 O O . ASN A 1 185 ? 15.949 -0.811 0.051 1.00 87.62 185 ASN A O 1
ATOM 1501 N N . PHE A 1 186 ? 15.151 -1.882 -1.749 1.00 88.12 186 PHE A N 1
ATOM 1502 C CA . PHE A 1 186 ? 13.753 -1.702 -1.358 1.00 88.12 186 PHE A CA 1
ATOM 1503 C C . PHE A 1 186 ? 13.470 -2.287 0.030 1.00 88.12 186 PHE A C 1
ATOM 1505 O O . PHE A 1 186 ? 13.905 -3.390 0.371 1.00 88.12 186 PHE A O 1
ATOM 1512 N N . ALA A 1 187 ? 12.703 -1.528 0.817 1.00 90.44 187 ALA A N 1
ATOM 1513 C CA . ALA A 1 187 ? 12.268 -1.907 2.160 1.00 90.44 187 ALA A CA 1
ATOM 1514 C C . ALA A 1 187 ? 11.071 -2.872 2.156 1.00 90.44 187 ALA A C 1
ATOM 1516 O O . ALA A 1 187 ? 10.699 -3.395 3.203 1.00 90.44 187 ALA A O 1
ATOM 1517 N N . PHE A 1 188 ? 10.461 -3.088 0.989 1.00 94.31 188 PHE A N 1
ATOM 1518 C CA . PHE A 1 188 ? 9.316 -3.968 0.842 1.00 94.31 188 PHE A CA 1
ATOM 1519 C C . PHE A 1 188 ? 9.700 -5.435 1.039 1.00 94.31 188 PHE A C 1
ATOM 1521 O O . PHE A 1 188 ? 10.682 -5.931 0.482 1.00 94.31 188 PHE A O 1
ATOM 1528 N N . GLN A 1 189 ? 8.882 -6.132 1.815 1.00 95.19 189 GLN A N 1
ATOM 1529 C CA . GLN A 1 189 ? 8.973 -7.557 2.093 1.00 95.19 189 GLN A CA 1
ATOM 1530 C C . GLN A 1 189 ? 7.735 -8.264 1.529 1.00 95.19 189 GLN A C 1
ATOM 1532 O O . GLN A 1 189 ? 6.647 -7.686 1.560 1.00 95.19 189 GLN A O 1
ATOM 1537 N N . PRO A 1 190 ? 7.869 -9.485 0.988 1.00 96.50 190 PRO A N 1
ATOM 1538 C CA . PRO A 1 190 ? 6.734 -10.220 0.441 1.00 96.50 190 PRO A CA 1
ATOM 1539 C C . PRO A 1 190 ? 5.755 -10.653 1.542 1.00 96.50 190 PRO A C 1
ATOM 1541 O O . PRO A 1 190 ? 6.152 -10.898 2.683 1.00 96.50 190 PRO A O 1
ATOM 1544 N N . VAL A 1 191 ? 4.478 -10.767 1.178 1.00 97.12 191 VAL A N 1
ATOM 1545 C CA . VAL A 1 191 ? 3.448 -11.461 1.962 1.00 97.12 191 VAL A CA 1
ATOM 1546 C C . VAL A 1 191 ? 2.907 -12.607 1.120 1.00 97.12 191 VAL A C 1
ATOM 1548 O O . VAL A 1 191 ? 2.366 -12.381 0.038 1.00 97.12 191 VAL A O 1
ATOM 1551 N N . GLU A 1 192 ? 3.053 -13.825 1.627 1.00 94.81 192 GLU A N 1
ATOM 1552 C CA . GLU A 1 192 ? 2.520 -15.028 0.989 1.00 94.81 192 GLU A CA 1
ATOM 1553 C C . GLU A 1 192 ? 1.002 -15.150 1.214 1.00 94.81 192 GLU A C 1
ATOM 1555 O O . GLU A 1 192 ? 0.449 -14.593 2.168 1.00 94.81 192 GLU A O 1
ATOM 1560 N N . ASP A 1 193 ? 0.324 -15.894 0.338 1.00 92.56 193 ASP A N 1
ATOM 1561 C CA . ASP A 1 193 ? -1.105 -16.231 0.445 1.00 92.56 193 ASP A CA 1
ATOM 1562 C C . ASP A 1 193 ? -2.062 -15.023 0.562 1.00 92.56 193 ASP A C 1
ATOM 1564 O O . ASP A 1 193 ? -3.090 -15.074 1.255 1.00 92.56 193 ASP A O 1
ATOM 1568 N N . LEU A 1 194 ? -1.741 -13.915 -0.117 1.00 95.69 194 LEU A N 1
ATOM 1569 C CA . LEU A 1 194 ? -2.572 -12.712 -0.149 1.00 95.69 194 LEU A CA 1
ATOM 1570 C C . LEU A 1 194 ? -2.667 -12.111 -1.558 1.00 95.69 194 LEU A C 1
ATOM 1572 O O . LEU A 1 194 ? -1.696 -11.572 -2.087 1.00 95.69 194 LEU A O 1
ATOM 1576 N N . GLY A 1 195 ? -3.873 -12.156 -2.132 1.00 94.12 195 GLY A N 1
ATOM 1577 C CA . GLY A 1 195 ? -4.105 -11.733 -3.513 1.00 94.12 195 GLY A CA 1
ATOM 1578 C C . GLY A 1 195 ? -3.326 -12.596 -4.511 1.00 94.12 195 GLY A C 1
ATOM 1579 O O . GLY A 1 195 ? -3.052 -13.764 -4.246 1.00 94.12 195 GLY A O 1
ATOM 1580 N N . ASP A 1 196 ? -2.973 -12.008 -5.649 1.00 94.94 196 ASP A N 1
ATOM 1581 C CA . ASP A 1 196 ? -2.041 -12.598 -6.616 1.00 94.94 196 ASP A CA 1
ATOM 1582 C C . ASP A 1 196 ? -0.582 -12.268 -6.250 1.00 94.94 196 ASP A C 1
ATOM 1584 O O . ASP A 1 196 ? 0.342 -13.021 -6.566 1.00 94.94 196 ASP A O 1
ATOM 1588 N N . ARG A 1 197 ? -0.368 -11.124 -5.586 1.00 97.25 197 ARG A N 1
ATOM 1589 C CA . ARG A 1 197 ? 0.908 -10.716 -4.993 1.00 97.25 197 ARG A CA 1
ATOM 1590 C C . ARG A 1 197 ? 0.678 -9.651 -3.930 1.00 97.25 197 ARG A C 1
ATOM 1592 O O . ARG A 1 197 ? -0.143 -8.758 -4.125 1.00 97.25 197 ARG A O 1
ATOM 1599 N N . ALA A 1 198 ? 1.462 -9.677 -2.859 1.00 98.31 198 ALA A N 1
ATOM 1600 C CA . ALA A 1 198 ? 1.447 -8.616 -1.867 1.00 98.31 198 ALA A CA 1
ATOM 1601 C C . ALA A 1 198 ? 2.845 -8.312 -1.322 1.00 98.31 198 ALA A C 1
ATOM 1603 O O . ALA A 1 198 ? 3.698 -9.194 -1.196 1.00 98.31 198 ALA A O 1
ATOM 1604 N N . TYR A 1 199 ? 3.054 -7.043 -0.983 1.00 98.00 199 TYR A N 1
ATOM 1605 C CA . TYR A 1 199 ? 4.282 -6.543 -0.380 1.00 98.00 199 TYR A CA 1
ATOM 1606 C C . TYR A 1 199 ? 3.959 -5.573 0.742 1.00 98.00 199 TYR A C 1
ATOM 1608 O O . TYR A 1 199 ? 3.003 -4.804 0.648 1.00 98.00 199 TYR A O 1
ATOM 1616 N N . TRP A 1 200 ? 4.788 -5.559 1.778 1.00 97.56 200 TRP A N 1
ATOM 1617 C CA . TRP A 1 200 ? 4.630 -4.633 2.885 1.00 97.56 200 TRP A CA 1
ATOM 1618 C C . TRP A 1 200 ? 5.934 -3.942 3.257 1.00 97.56 200 TRP A C 1
ATOM 1620 O O . TRP A 1 200 ? 7.012 -4.504 3.084 1.00 97.56 200 TRP A O 1
ATOM 1630 N N . LYS A 1 201 ? 5.842 -2.730 3.796 1.00 95.88 201 LYS A N 1
ATOM 1631 C CA . LYS A 1 201 ? 6.958 -2.054 4.468 1.00 95.88 201 LYS A CA 1
ATOM 1632 C C . LYS A 1 201 ? 6.461 -1.339 5.718 1.00 95.88 201 LYS A C 1
ATOM 1634 O O . LYS A 1 201 ? 5.271 -1.061 5.854 1.00 95.88 201 LYS A O 1
ATOM 1639 N N . TRP A 1 202 ? 7.385 -1.021 6.613 1.00 95.00 202 TRP A N 1
ATOM 1640 C CA . TRP A 1 202 ? 7.116 -0.138 7.741 1.00 95.00 202 TRP A CA 1
ATOM 1641 C C . TRP A 1 202 ? 7.420 1.317 7.375 1.00 95.00 202 TRP A C 1
ATOM 1643 O O . TRP A 1 202 ? 8.374 1.595 6.645 1.00 95.00 202 TRP A O 1
ATOM 1653 N N . ASN A 1 203 ? 6.609 2.235 7.883 1.00 89.38 203 ASN A N 1
ATOM 1654 C CA . ASN A 1 203 ? 6.789 3.672 7.806 1.00 89.38 203 ASN A CA 1
ATOM 1655 C C . ASN A 1 203 ? 6.508 4.277 9.189 1.00 89.38 203 ASN A C 1
ATOM 1657 O O . ASN A 1 203 ? 5.450 4.052 9.767 1.00 89.38 203 ASN A O 1
ATOM 1661 N N . ASP A 1 204 ? 7.419 5.090 9.714 1.00 83.19 204 ASP A N 1
ATOM 1662 C CA . ASP A 1 204 ? 7.272 5.624 11.075 1.00 83.19 204 ASP A CA 1
ATOM 1663 C C . ASP A 1 204 ? 6.144 6.666 11.206 1.00 83.19 204 ASP A C 1
ATOM 1665 O O . ASP A 1 204 ? 5.605 6.880 12.291 1.00 83.19 204 ASP A O 1
ATOM 1669 N N . THR A 1 205 ? 5.738 7.301 10.103 1.00 80.31 205 THR A N 1
ATOM 1670 C CA . THR A 1 205 ? 4.656 8.296 10.082 1.00 80.31 205 THR A CA 1
ATOM 1671 C C . THR A 1 205 ? 3.276 7.641 10.129 1.00 80.31 205 THR A C 1
ATOM 1673 O O . THR A 1 205 ? 2.459 7.984 10.987 1.00 80.31 205 THR A O 1
ATOM 1676 N N . TYR A 1 206 ? 3.008 6.702 9.220 1.00 80.69 206 TYR A N 1
ATOM 1677 C CA . TYR A 1 206 ? 1.676 6.109 9.019 1.00 80.69 206 TYR A CA 1
ATOM 1678 C C . TYR A 1 206 ? 1.617 4.596 9.293 1.00 80.69 206 TYR A C 1
ATOM 1680 O O . TYR A 1 206 ? 0.612 3.948 9.004 1.00 80.69 206 TYR A O 1
ATOM 1688 N N . GLY A 1 207 ? 2.656 4.038 9.916 1.00 93.25 207 GLY A N 1
ATOM 1689 C CA . GLY A 1 207 ? 2.726 2.640 10.324 1.00 93.25 207 GLY A CA 1
ATOM 1690 C C . GLY A 1 207 ? 3.021 1.700 9.158 1.00 93.25 207 GLY A C 1
ATOM 1691 O O . GLY A 1 207 ? 3.893 1.936 8.326 1.00 93.25 207 GLY A O 1
ATOM 1692 N N . LEU A 1 208 ? 2.314 0.583 9.105 1.00 96.81 208 LEU A N 1
ATOM 1693 C CA . LEU A 1 208 ? 2.505 -0.439 8.092 1.00 96.81 208 LEU A CA 1
ATOM 1694 C C . LEU A 1 208 ? 1.799 -0.068 6.785 1.00 96.81 208 LEU A C 1
ATOM 1696 O O . LEU A 1 208 ? 0.620 0.264 6.799 1.00 96.81 208 LEU A O 1
ATOM 1700 N N . GLU A 1 209 ? 2.502 -0.196 5.660 1.00 97.12 209 GLU A N 1
ATOM 1701 C CA . GLU A 1 209 ? 1.948 -0.087 4.306 1.00 97.12 209 GLU A CA 1
ATOM 1702 C C . GLU A 1 209 ? 1.926 -1.477 3.675 1.00 97.12 209 GLU A C 1
ATOM 1704 O O . GLU A 1 209 ? 2.990 -2.024 3.393 1.00 97.12 209 GLU A O 1
ATOM 1709 N N . LEU A 1 210 ? 0.740 -2.048 3.459 1.00 98.06 210 LEU A N 1
ATOM 1710 C CA . LEU A 1 210 ? 0.537 -3.330 2.784 1.00 98.06 210 LEU A CA 1
ATOM 1711 C C . LEU A 1 210 ? -0.130 -3.090 1.433 1.00 98.06 210 LEU A C 1
ATOM 1713 O O . LEU A 1 210 ? -1.292 -2.699 1.373 1.00 98.06 210 LEU A O 1
ATOM 1717 N N . VAL A 1 211 ? 0.592 -3.354 0.350 1.00 97.81 211 VAL A N 1
ATOM 1718 C CA . VAL A 1 211 ? 0.096 -3.218 -1.020 1.00 97.81 211 VAL A CA 1
ATOM 1719 C C . VAL A 1 211 ? -0.265 -4.599 -1.553 1.00 97.81 211 VAL A C 1
ATOM 1721 O O . VAL A 1 211 ? 0.529 -5.533 -1.438 1.00 97.81 211 VAL A O 1
ATOM 1724 N N . VAL A 1 212 ? -1.450 -4.729 -2.146 1.00 98.00 212 VAL A N 1
ATOM 1725 C CA . VAL A 1 212 ? -1.999 -6.002 -2.630 1.00 98.00 212 VAL A CA 1
ATOM 1726 C C . VAL A 1 212 ? -2.415 -5.864 -4.087 1.00 98.00 212 VAL A C 1
ATOM 1728 O O . VAL A 1 212 ? -3.084 -4.898 -4.448 1.00 98.00 212 VAL A O 1
ATOM 1731 N N . LEU A 1 213 ? -2.041 -6.848 -4.900 1.00 97.00 213 LEU A N 1
ATOM 1732 C CA . LEU A 1 213 ? -2.502 -7.059 -6.267 1.00 97.00 213 LEU A CA 1
ATOM 1733 C C . LEU A 1 213 ? -3.536 -8.190 -6.296 1.00 97.00 213 LEU A C 1
ATOM 1735 O O . LEU A 1 213 ? -3.321 -9.246 -5.702 1.00 97.00 213 LEU A O 1
ATOM 1739 N N . ALA A 1 214 ? -4.628 -7.998 -7.027 1.00 94.44 214 ALA A N 1
ATOM 1740 C CA . ALA A 1 214 ? -5.666 -8.992 -7.265 1.00 94.44 214 ALA A CA 1
ATOM 1741 C C . ALA A 1 214 ? -6.226 -8.835 -8.691 1.00 94.44 214 ALA A C 1
ATOM 1743 O O . ALA A 1 214 ? -7.036 -7.949 -8.962 1.00 94.44 214 ALA A O 1
ATOM 1744 N N . GLY A 1 215 ? -5.798 -9.692 -9.620 1.00 92.06 215 GLY A N 1
ATOM 1745 C CA . GLY A 1 215 ? -6.008 -9.479 -11.050 1.00 92.06 215 GLY A CA 1
ATOM 1746 C C . GLY A 1 215 ? -5.199 -8.277 -11.544 1.00 92.06 215 GLY A C 1
ATOM 1747 O O . GLY A 1 215 ? -3.988 -8.209 -11.338 1.00 92.06 215 GLY A O 1
ATOM 1748 N N . SER A 1 216 ? -5.861 -7.317 -12.189 1.00 93.19 216 SER A N 1
ATOM 1749 C CA . SER A 1 216 ? -5.280 -6.004 -12.510 1.00 93.19 216 SER A CA 1
ATOM 1750 C C . SER A 1 216 ? -5.535 -4.947 -11.431 1.00 93.19 216 SER A C 1
ATOM 1752 O O . SER A 1 216 ? -4.929 -3.879 -11.492 1.00 93.19 216 SER A O 1
ATOM 1754 N N . ALA A 1 217 ? -6.396 -5.226 -10.446 1.00 93.56 217 ALA A N 1
ATOM 1755 C CA . ALA A 1 217 ? -6.694 -4.297 -9.366 1.00 93.56 217 ALA A CA 1
ATOM 1756 C C . ALA A 1 217 ? -5.573 -4.308 -8.323 1.00 93.56 217 ALA A C 1
ATOM 1758 O O . ALA A 1 217 ? -5.113 -5.370 -7.897 1.00 93.56 217 ALA A O 1
ATOM 1759 N N . ARG A 1 218 ? -5.171 -3.129 -7.861 1.00 94.69 218 ARG A N 1
ATOM 1760 C CA . ARG A 1 218 ? -4.275 -2.951 -6.720 1.00 94.69 218 ARG A CA 1
ATOM 1761 C C . ARG A 1 218 ? -4.931 -2.065 -5.679 1.00 94.69 218 ARG A C 1
ATOM 1763 O O . ARG A 1 218 ? -5.665 -1.151 -6.030 1.00 94.69 218 ARG A O 1
ATOM 1770 N N . PHE A 1 219 ? -4.640 -2.313 -4.413 1.00 96.25 219 PHE A N 1
ATOM 1771 C CA . PHE A 1 219 ? -5.037 -1.441 -3.311 1.00 96.25 219 PHE A CA 1
ATOM 1772 C C . PHE A 1 219 ? -3.984 -1.474 -2.208 1.00 96.25 219 PHE A C 1
ATOM 1774 O O . PHE A 1 219 ? -3.080 -2.313 -2.203 1.00 96.25 219 PHE A O 1
ATOM 1781 N N . THR A 1 220 ? -4.066 -0.529 -1.277 1.00 97.25 220 THR A N 1
ATOM 1782 C CA . THR A 1 220 ? -3.154 -0.432 -0.136 1.00 97.25 220 THR A CA 1
ATOM 1783 C C . THR A 1 220 ? -3.934 -0.354 1.167 1.00 97.25 220 THR A C 1
ATOM 1785 O O . THR A 1 220 ? -4.879 0.424 1.281 1.00 97.25 220 THR A O 1
ATOM 1788 N N . ILE A 1 221 ? -3.505 -1.144 2.147 1.00 97.88 221 ILE A N 1
ATOM 1789 C CA . ILE A 1 221 ? -3.910 -1.038 3.545 1.00 97.88 221 ILE A CA 1
ATOM 1790 C C . ILE A 1 221 ? -2.782 -0.339 4.304 1.00 97.88 221 ILE A C 1
ATOM 1792 O O . ILE A 1 221 ? -1.677 -0.869 4.415 1.00 97.88 221 ILE A O 1
ATOM 1796 N N . GLU A 1 222 ? -3.062 0.854 4.815 1.00 97.50 222 GLU A N 1
ATOM 1797 C CA . GLU A 1 222 ? -2.212 1.556 5.776 1.00 97.50 222 GLU A CA 1
ATOM 1798 C C . GLU A 1 222 ? -2.734 1.259 7.187 1.00 97.50 222 GLU A C 1
ATOM 1800 O O . GLU A 1 222 ? -3.945 1.242 7.431 1.00 97.50 222 GLU A O 1
ATOM 1805 N N . THR A 1 223 ? -1.844 0.936 8.125 1.00 97.12 223 THR A N 1
ATOM 1806 C CA . THR A 1 223 ? -2.244 0.576 9.490 1.00 97.12 223 THR A CA 1
ATOM 1807 C C . THR A 1 223 ? -1.225 1.058 10.511 1.00 97.12 223 THR A C 1
ATOM 1809 O O . THR A 1 223 ? -0.080 0.614 10.510 1.00 97.12 223 THR A O 1
ATOM 1812 N N . LYS A 1 224 ? -1.650 1.914 11.440 1.00 95.56 224 LYS A N 1
ATOM 1813 C CA . LYS A 1 224 ? -0.841 2.394 12.564 1.00 95.56 224 LYS A CA 1
ATOM 1814 C C . LYS A 1 224 ? -1.531 2.020 13.869 1.00 95.56 224 LYS A C 1
ATOM 1816 O O . LYS A 1 224 ? -2.396 2.745 14.339 1.00 95.56 224 LYS A O 1
AT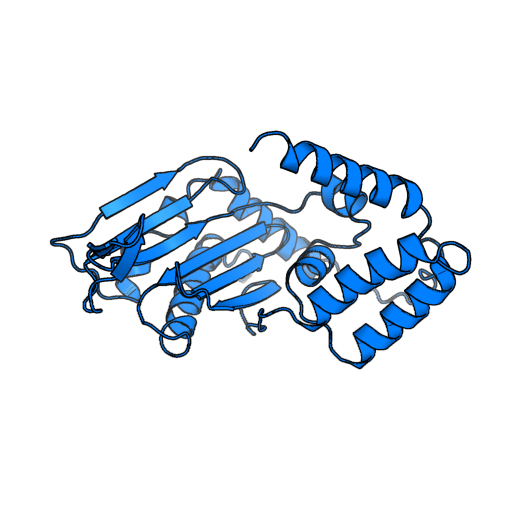OM 1821 N N . LEU A 1 225 ? -1.176 0.863 14.423 1.00 93.81 225 LEU A N 1
ATOM 1822 C CA . LEU A 1 225 ? -1.747 0.343 15.680 1.00 93.81 225 LEU A CA 1
ATOM 1823 C C . LEU A 1 225 ? -0.681 0.089 16.755 1.00 93.81 225 LEU A C 1
ATOM 1825 O O . LEU A 1 225 ? -0.992 -0.076 17.931 1.00 93.81 225 LEU A O 1
ATOM 1829 N N . SER A 1 226 ? 0.593 0.099 16.371 1.00 91.19 226 SER A N 1
ATOM 1830 C CA . SER A 1 226 ? 1.747 -0.043 17.258 1.00 91.19 226 SER A CA 1
ATOM 1831 C C . SER A 1 226 ? 2.911 0.809 16.749 1.00 91.19 226 SER A C 1
ATOM 1833 O O . SER A 1 226 ? 2.830 1.416 15.684 1.00 91.19 226 SER A O 1
ATOM 1835 N N . THR A 1 227 ? 4.005 0.854 17.508 1.00 86.06 227 THR A N 1
ATOM 1836 C CA . THR A 1 227 ? 5.271 1.497 17.107 1.00 86.06 227 THR A CA 1
ATOM 1837 C C . THR A 1 227 ? 6.169 0.589 16.264 1.00 86.06 227 THR A C 1
ATOM 1839 O O . THR A 1 227 ? 7.251 0.997 15.864 1.00 86.06 227 THR A O 1
ATOM 1842 N N . GLU A 1 228 ? 5.751 -0.651 16.009 1.00 86.75 228 GLU A N 1
ATOM 1843 C CA . GLU A 1 228 ? 6.540 -1.645 15.281 1.00 86.75 228 GLU A CA 1
ATOM 1844 C C . GLU A 1 228 ? 5.672 -2.564 14.416 1.00 86.75 228 GLU A C 1
ATOM 1846 O O . GLU A 1 228 ? 4.516 -2.855 14.735 1.00 86.75 228 GLU A O 1
ATOM 1851 N N . ALA A 1 229 ? 6.255 -3.089 13.340 1.00 85.06 229 ALA A N 1
ATOM 1852 C CA . ALA A 1 229 ? 5.539 -3.885 12.347 1.00 85.06 229 ALA A CA 1
ATOM 1853 C C . ALA A 1 229 ? 5.005 -5.232 12.858 1.00 85.06 229 ALA A C 1
ATOM 1855 O O . ALA A 1 229 ? 3.967 -5.693 12.382 1.00 85.06 229 ALA A O 1
ATOM 1856 N N . ARG A 1 230 ? 5.698 -5.875 13.810 1.00 84.50 230 ARG A N 1
ATOM 1857 C CA . ARG A 1 230 ? 5.462 -7.280 14.194 1.00 84.50 230 ARG A CA 1
ATOM 1858 C C . ARG A 1 230 ? 4.026 -7.548 14.654 1.00 84.50 230 ARG A C 1
ATOM 1860 O O . ARG A 1 230 ? 3.457 -8.572 14.286 1.00 84.50 230 ARG A O 1
ATOM 1867 N N . GLY A 1 231 ? 3.443 -6.629 15.424 1.00 83.69 231 GLY A N 1
ATOM 1868 C CA . GLY A 1 231 ? 2.049 -6.719 15.875 1.00 83.69 231 GLY A CA 1
ATOM 1869 C C . GLY A 1 231 ? 1.024 -6.229 14.847 1.00 83.69 231 GLY A C 1
ATOM 1870 O O . GLY A 1 231 ? -0.121 -6.672 14.864 1.00 83.69 231 GLY A O 1
ATOM 1871 N N . THR A 1 232 ? 1.433 -5.356 13.922 1.00 92.19 232 THR A N 1
ATOM 1872 C CA . THR A 1 232 ? 0.526 -4.701 12.967 1.00 92.19 232 THR A CA 1
ATOM 1873 C C . THR A 1 232 ? 0.320 -5.516 11.683 1.00 92.19 232 THR A C 1
ATOM 1875 O O . THR A 1 232 ? -0.792 -5.554 11.156 1.00 92.19 232 THR A O 1
ATOM 1878 N N . LEU A 1 233 ? 1.347 -6.216 11.183 1.00 96.31 233 LEU A N 1
ATOM 1879 C CA . LEU A 1 233 ? 1.262 -6.963 9.918 1.00 96.31 233 LEU A CA 1
ATOM 1880 C C . LEU A 1 233 ? 0.131 -8.007 9.898 1.00 96.31 233 LEU A C 1
ATOM 1882 O O . LEU A 1 233 ? -0.638 -8.008 8.935 1.00 96.31 233 LEU A O 1
ATOM 1886 N N . PRO A 1 234 ? -0.051 -8.858 10.930 1.00 96.38 234 PRO A N 1
ATOM 1887 C CA . PRO A 1 234 ? -1.139 -9.835 10.924 1.00 96.38 234 PRO A CA 1
ATOM 1888 C C . PRO A 1 234 ? -2.525 -9.188 10.836 1.00 96.38 234 PRO A C 1
ATOM 1890 O O . PRO A 1 234 ? -3.427 -9.755 10.223 1.00 96.38 234 PRO A O 1
ATOM 1893 N N . VAL A 1 235 ? -2.699 -8.003 11.430 1.00 96.75 235 VAL A N 1
ATOM 1894 C CA . VAL A 1 235 ? -3.953 -7.243 11.366 1.00 96.75 235 VAL A CA 1
ATOM 1895 C C . VAL A 1 235 ? -4.173 -6.704 9.956 1.00 96.75 235 VAL A C 1
ATOM 1897 O O . VAL A 1 235 ? -5.231 -6.943 9.383 1.00 96.75 235 VAL A O 1
ATOM 1900 N N . ALA A 1 236 ? -3.166 -6.064 9.356 1.00 97.75 236 ALA A N 1
ATOM 1901 C CA . ALA A 1 236 ? -3.259 -5.561 7.986 1.00 97.75 236 ALA A CA 1
ATOM 1902 C C . ALA A 1 236 ? -3.579 -6.677 6.976 1.00 97.75 236 ALA A C 1
ATOM 1904 O O . ALA A 1 236 ? -4.413 -6.490 6.093 1.00 97.75 236 ALA A O 1
ATOM 1905 N N . VAL A 1 237 ? -2.994 -7.870 7.148 1.00 98.19 237 VAL A N 1
ATOM 1906 C CA . VAL A 1 237 ? -3.311 -9.048 6.322 1.00 98.19 237 VAL A CA 1
ATOM 1907 C C . VAL A 1 237 ? -4.770 -9.479 6.489 1.00 98.19 237 VAL A C 1
ATOM 1909 O O . VAL A 1 237 ? -5.427 -9.791 5.497 1.00 98.19 237 VAL A O 1
ATOM 1912 N N . LYS A 1 238 ? -5.306 -9.493 7.715 1.00 98.00 238 LYS A N 1
ATOM 1913 C CA . LYS A 1 238 ? -6.724 -9.812 7.954 1.00 98.00 238 LYS A CA 1
ATOM 1914 C C . LYS A 1 238 ? -7.650 -8.776 7.312 1.00 98.00 238 LYS A C 1
ATOM 1916 O O . LYS A 1 238 ? -8.594 -9.163 6.635 1.00 98.00 238 LYS A O 1
ATOM 1921 N N . LEU A 1 239 ? -7.334 -7.489 7.441 1.00 98.19 239 LEU A N 1
ATOM 1922 C CA . LEU A 1 239 ? -8.091 -6.400 6.815 1.00 98.19 239 LEU A CA 1
ATOM 1923 C C . LEU A 1 239 ? -8.059 -6.491 5.283 1.00 98.19 239 LEU A C 1
ATOM 1925 O O . LEU A 1 239 ? -9.096 -6.387 4.635 1.00 98.19 239 LEU A O 1
ATOM 1929 N N . ALA A 1 240 ? -6.896 -6.775 4.693 1.00 98.06 240 ALA A N 1
ATOM 1930 C CA . ALA A 1 240 ? -6.784 -7.016 3.257 1.00 98.06 240 ALA A CA 1
ATOM 1931 C C . ALA A 1 240 ? -7.624 -8.224 2.806 1.00 98.06 240 ALA A C 1
ATOM 1933 O O . ALA A 1 240 ? -8.211 -8.195 1.727 1.00 98.06 240 ALA A O 1
ATOM 1934 N N . LYS A 1 241 ? -7.732 -9.274 3.631 1.00 97.25 241 LYS A N 1
ATOM 1935 C CA . LYS A 1 241 ? -8.611 -10.420 3.354 1.00 97.25 241 LYS A CA 1
ATOM 1936 C C . LYS A 1 241 ? -10.095 -10.054 3.407 1.00 97.25 241 LYS A C 1
ATOM 1938 O O . LYS A 1 241 ? -10.837 -10.583 2.588 1.00 97.25 241 LYS A O 1
ATOM 1943 N N . GLU A 1 242 ? -10.523 -9.149 4.289 1.00 97.44 242 GLU A N 1
ATOM 1944 C CA . GLU A 1 242 ? -11.903 -8.626 4.276 1.00 97.44 242 GLU A CA 1
ATOM 1945 C C . GLU A 1 242 ? -12.204 -7.906 2.951 1.00 97.44 242 GLU A C 1
ATOM 1947 O O . GLU A 1 242 ? -13.242 -8.161 2.343 1.00 97.44 242 GLU A O 1
ATOM 1952 N N . VAL A 1 243 ? -11.264 -7.090 2.454 1.00 96.69 243 VAL A N 1
ATOM 1953 C CA . VAL A 1 243 ? -11.384 -6.404 1.152 1.00 96.69 243 VAL A CA 1
ATOM 1954 C C . VAL A 1 243 ? -11.440 -7.408 0.001 1.00 96.69 243 VAL A C 1
ATOM 1956 O O . VAL A 1 243 ? -12.339 -7.356 -0.835 1.00 96.69 243 VAL A O 1
ATOM 1959 N N . LEU A 1 244 ? -10.512 -8.370 -0.031 1.00 95.50 244 LEU A N 1
ATOM 1960 C CA . LEU A 1 244 ? -10.495 -9.419 -1.053 1.00 95.50 244 LEU A CA 1
ATOM 1961 C C . LEU A 1 244 ? -11.763 -10.276 -1.023 1.00 95.50 244 LEU A C 1
ATOM 1963 O O . LEU A 1 244 ? -12.207 -10.716 -2.078 1.00 95.50 244 LEU A O 1
ATOM 1967 N N . ALA A 1 245 ? -12.355 -10.506 0.152 1.00 94.19 245 ALA A N 1
ATOM 1968 C CA . ALA A 1 245 ? -13.578 -11.287 0.297 1.00 94.19 245 ALA A CA 1
ATOM 1969 C C . ALA A 1 245 ? -14.795 -10.611 -0.349 1.00 94.19 245 ALA A C 1
ATOM 1971 O O . ALA A 1 245 ? -15.677 -11.321 -0.825 1.00 94.19 245 ALA A O 1
ATOM 1972 N N . LYS A 1 246 ? -14.824 -9.273 -0.464 1.00 92.88 246 LYS A N 1
ATOM 1973 C CA . LYS A 1 246 ? -15.882 -8.560 -1.210 1.00 92.88 246 LYS A CA 1
ATOM 1974 C C . LYS A 1 246 ? -15.909 -8.936 -2.693 1.00 92.88 246 LYS A C 1
ATOM 1976 O O . LYS A 1 246 ? -16.959 -8.884 -3.322 1.00 92.88 246 LYS A O 1
ATOM 1981 N N . CYS A 1 247 ? -14.760 -9.358 -3.217 1.00 87.62 247 CYS A N 1
ATOM 1982 C CA . CYS A 1 247 ? -14.580 -9.851 -4.579 1.00 87.62 247 CYS A CA 1
ATOM 1983 C C . CYS A 1 247 ? -14.083 -11.305 -4.622 1.00 87.62 247 CYS A C 1
ATOM 1985 O O . CYS A 1 247 ? -13.491 -11.755 -5.608 1.00 87.62 247 CYS A O 1
ATOM 1987 N N . GLY A 1 248 ? -14.316 -12.050 -3.536 1.00 70.25 248 GLY A N 1
ATOM 1988 C CA . GLY A 1 248 ? -13.820 -13.401 -3.324 1.00 70.25 248 GLY A CA 1
ATOM 1989 C C . GLY A 1 248 ? -14.905 -14.461 -3.513 1.00 70.25 248 GLY A C 1
ATOM 1990 O O . GLY A 1 248 ? -15.765 -14.608 -2.653 1.00 70.25 248 GLY A O 1
ATOM 1991 N N . ARG A 1 249 ? -14.734 -15.265 -4.578 1.00 47.56 249 ARG A N 1
ATOM 1992 C CA . ARG A 1 249 ? -15.506 -16.437 -5.069 1.00 47.56 249 ARG A CA 1
ATOM 1993 C C . ARG A 1 249 ? -16.684 -16.136 -6.009 1.00 47.56 249 ARG A C 1
ATOM 1995 O O . ARG A 1 249 ? -17.838 -16.172 -5.608 1.00 47.56 249 ARG A O 1
ATOM 2002 N N . VAL A 1 250 ? -16.376 -16.038 -7.304 1.00 41.16 250 VAL A N 1
ATOM 2003 C CA . VAL A 1 250 ? -17.184 -16.702 -8.342 1.00 41.16 250 VAL A CA 1
ATOM 2004 C C . VAL A 1 250 ? -16.453 -18.009 -8.688 1.00 41.16 250 VAL A C 1
ATOM 2006 O O . VAL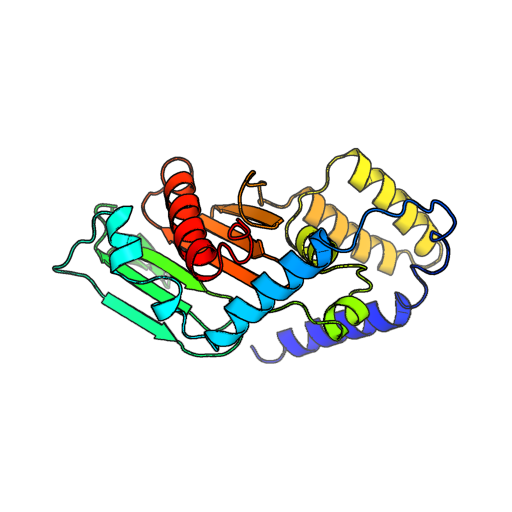 A 1 250 ? -15.229 -18.011 -8.802 1.00 41.16 250 VAL A O 1
ATOM 2009 N N . SER A 1 251 ? -17.193 -19.118 -8.784 1.00 37.06 251 SER A N 1
ATOM 2010 C CA . SER A 1 251 ? -16.769 -20.512 -9.050 1.00 37.06 251 SER A CA 1
ATOM 2011 C C . SER A 1 251 ? -16.293 -21.382 -7.863 1.00 37.06 251 SER A C 1
ATOM 2013 O O . SER A 1 251 ? -15.134 -21.770 -7.749 1.00 37.06 251 SER A O 1
ATOM 2015 N N . ARG A 1 252 ? -17.245 -21.790 -7.013 1.00 34.22 252 ARG A N 1
ATOM 2016 C CA . ARG A 1 252 ? -17.416 -23.200 -6.591 1.00 34.22 252 ARG A CA 1
ATOM 2017 C C . ARG A 1 252 ? -18.894 -23.475 -6.288 1.00 34.22 252 ARG A C 1
ATOM 2019 O O . ARG A 1 252 ? -19.212 -23.911 -5.197 1.00 34.22 252 ARG A O 1
ATOM 2026 N N . ASP A 1 253 ? -19.754 -23.212 -7.262 1.00 34.62 253 ASP A N 1
ATOM 2027 C CA . ASP A 1 253 ? -21.056 -23.868 -7.358 1.00 34.62 253 ASP A CA 1
ATOM 2028 C C . ASP A 1 253 ? -21.101 -24.460 -8.763 1.00 34.62 253 ASP A C 1
ATOM 2030 O O . ASP A 1 253 ? -21.217 -23.739 -9.748 1.00 34.62 253 ASP A O 1
ATOM 2034 N N . ASN A 1 254 ? -20.838 -25.756 -8.844 1.00 31.64 254 ASN A N 1
ATOM 2035 C CA . ASN A 1 254 ? -21.368 -26.642 -9.868 1.00 31.64 254 ASN A CA 1
ATOM 2036 C C . ASN A 1 254 ? -21.448 -27.999 -9.176 1.00 31.64 254 ASN A C 1
ATOM 2038 O O . ASN A 1 254 ? -20.436 -28.695 -9.032 1.00 31.64 254 ASN A O 1
ATOM 2042 N N . ASP A 1 255 ? -22.648 -28.253 -8.658 1.00 32.28 255 ASP A N 1
ATOM 2043 C CA . ASP A 1 255 ? -23.231 -29.590 -8.572 1.00 32.28 255 ASP A CA 1
ATOM 2044 C C . ASP A 1 255 ? -23.047 -30.365 -9.891 1.00 32.28 255 ASP A C 1
ATOM 2046 O O . ASP A 1 255 ? -23.077 -29.728 -10.975 1.00 32.28 255 ASP A O 1
#

Foldseek 3Di:
DVPVVVVVVVVLVVCLVLCVVVPPPPDDDDDDPDDDVVLVLLVLLLVLLVVCQLVQCVLFPPVLLVVQDPAPPVFWDWDFDSDPFQPGKIKIKGFAPDFFDWDQDPNDTDTHTDIWMKMKGGWDFDDPVNCSSVVHPFLVRVVCLVAPADDPVRLVVVLVVLCVSCVVPPPVSVVVNVSSVVSNVHQWDWDPPAAVTKIWHADQPQGIWIWHDHNRIIMIITTDRDNDNPVTVVSSRSSSVSSSVSSPDDDDDDD